Protein AF-A0A1S2QFF9-F1 (afdb_monomer_lite)

Radius of gyration: 19.78 Å; chains: 1; bounding box: 58×49×49 Å

Structure (mmCIF, N/CA/C/O backbone):
data_AF-A0A1S2QFF9-F1
#
_entry.id   AF-A0A1S2QFF9-F1
#
loop_
_atom_site.group_PDB
_atom_site.id
_atom_site.type_symbol
_atom_site.label_atom_id
_atom_site.label_alt_id
_atom_site.label_comp_id
_atom_site.label_asym_id
_atom_site.label_entity_id
_atom_site.label_seq_id
_atom_site.pdbx_PDB_ins_code
_atom_site.Cartn_x
_atom_site.Cartn_y
_atom_site.Cartn_z
_atom_site.occupancy
_atom_site.B_iso_or_equiv
_atom_site.auth_seq_id
_atom_site.auth_comp_id
_atom_site.auth_asym_id
_atom_site.auth_atom_id
_atom_site.pdbx_PDB_model_num
ATOM 1 N N . MET A 1 1 ? 0.467 -25.423 17.439 1.00 41.34 1 MET A N 1
ATOM 2 C CA . MET A 1 1 ? 0.788 -24.573 16.274 1.00 41.34 1 MET A CA 1
ATOM 3 C C . MET A 1 1 ? 2.288 -24.640 16.047 1.00 41.34 1 MET A C 1
ATOM 5 O O . MET A 1 1 ? 3.030 -24.011 16.791 1.00 41.34 1 MET A O 1
ATOM 9 N N . ALA A 1 2 ? 2.754 -25.462 15.101 1.00 36.53 2 ALA A N 1
ATOM 10 C CA . ALA A 1 2 ? 4.141 -25.370 14.644 1.00 36.53 2 ALA A CA 1
ATOM 11 C C . ALA A 1 2 ? 4.413 -23.914 14.233 1.00 36.53 2 ALA A C 1
ATOM 13 O O . ALA A 1 2 ? 3.522 -23.256 13.702 1.00 36.53 2 ALA A O 1
ATOM 14 N N . ASN A 1 3 ? 5.592 -23.407 14.578 1.00 53.38 3 ASN A N 1
ATOM 15 C CA . ASN A 1 3 ? 5.916 -21.986 14.666 1.00 53.38 3 ASN A CA 1
ATOM 16 C C . ASN A 1 3 ? 5.720 -21.264 13.310 1.00 53.38 3 ASN A C 1
ATOM 18 O O . ASN A 1 3 ? 6.651 -21.153 12.5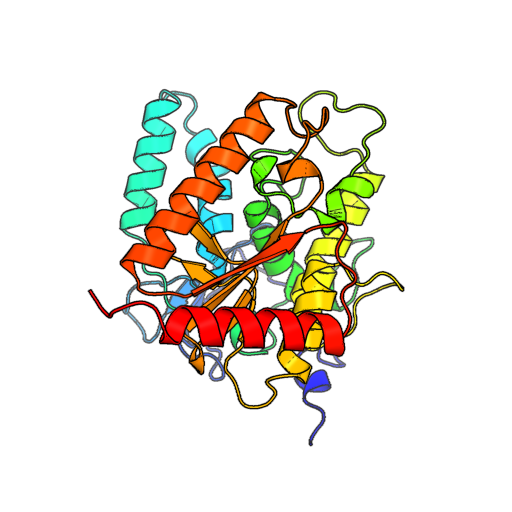22 1.00 53.38 3 ASN A O 1
ATOM 22 N N . LEU A 1 4 ? 4.501 -20.797 13.006 1.00 58.59 4 LEU A N 1
ATOM 23 C CA . LEU A 1 4 ? 4.142 -20.157 11.729 1.00 58.59 4 LEU A CA 1
ATOM 24 C C . LEU A 1 4 ? 5.077 -18.969 11.430 1.00 58.59 4 LEU A C 1
ATOM 26 O O . LEU A 1 4 ? 5.518 -18.771 10.300 1.00 58.59 4 LEU A O 1
ATOM 30 N N . HIS A 1 5 ? 5.498 -18.262 12.483 1.00 60.06 5 HIS A N 1
ATOM 31 C CA . HIS A 1 5 ? 6.473 -17.175 12.414 1.00 60.06 5 HIS A CA 1
ATOM 32 C C . HIS A 1 5 ? 7.887 -17.612 12.000 1.00 60.06 5 HIS A C 1
ATOM 34 O O . HIS A 1 5 ? 8.642 -16.792 11.488 1.00 60.06 5 HIS A O 1
ATOM 40 N N . SER A 1 6 ? 8.293 -18.870 12.194 1.00 61.66 6 SER A N 1
ATOM 41 C CA . SER A 1 6 ? 9.608 -19.319 11.715 1.00 61.66 6 SER A CA 1
ATOM 42 C C . SER A 1 6 ? 9.615 -19.652 10.227 1.00 61.66 6 SER A C 1
ATOM 44 O O . SER A 1 6 ? 10.695 -19.787 9.669 1.00 61.66 6 SER A O 1
ATOM 46 N N . LYS A 1 7 ? 8.444 -19.813 9.592 1.00 66.38 7 LYS A N 1
ATOM 47 C CA . LYS A 1 7 ? 8.339 -19.999 8.136 1.00 66.38 7 LYS A CA 1
ATOM 48 C C . LYS A 1 7 ? 8.299 -18.663 7.398 1.00 66.38 7 LYS A C 1
ATOM 50 O O . LYS A 1 7 ? 8.951 -18.528 6.376 1.00 66.38 7 LYS A O 1
ATOM 55 N N . ILE A 1 8 ? 7.598 -17.670 7.948 1.00 81.12 8 ILE A N 1
ATOM 56 C CA . ILE A 1 8 ? 7.463 -16.342 7.331 1.00 81.12 8 ILE A CA 1
ATOM 57 C C . ILE A 1 8 ? 8.762 -15.525 7.443 1.00 81.12 8 ILE A C 1
ATOM 59 O O . ILE A 1 8 ? 9.148 -14.813 6.524 1.00 81.12 8 ILE A O 1
ATOM 63 N N . VAL A 1 9 ? 9.475 -15.612 8.563 1.00 85.75 9 VAL A N 1
ATOM 64 C CA . VAL A 1 9 ? 10.824 -15.049 8.703 1.00 85.75 9 VAL A CA 1
ATOM 65 C C . VAL A 1 9 ? 11.727 -16.197 9.146 1.00 85.75 9 VAL A C 1
ATOM 67 O O . VAL A 1 9 ? 11.837 -16.451 10.351 1.00 85.75 9 VAL A O 1
ATOM 70 N N . PRO A 1 10 ? 12.349 -16.913 8.190 1.00 84.31 10 PRO A N 1
ATOM 71 C CA . PRO A 1 10 ? 13.239 -18.036 8.460 1.00 84.31 10 PRO A CA 1
ATOM 72 C C . PRO A 1 10 ? 14.333 -17.684 9.458 1.00 84.31 10 PRO A C 1
ATOM 74 O O . PRO A 1 10 ? 14.746 -16.528 9.554 1.00 84.31 10 PRO A O 1
ATOM 77 N N . LYS A 1 11 ? 14.822 -18.669 10.223 1.00 82.50 11 LYS A N 1
ATOM 78 C CA . LYS A 1 11 ? 15.991 -18.483 11.105 1.00 82.50 11 LYS A CA 1
ATOM 79 C C . LYS A 1 11 ? 17.268 -18.294 10.295 1.00 82.50 11 LYS A C 1
ATOM 81 O O . LYS A 1 11 ? 18.050 -17.397 10.611 1.00 82.50 11 LYS A O 1
ATOM 86 N N . ASP A 1 12 ? 17.412 -19.052 9.222 1.00 83.88 12 ASP A N 1
ATOM 87 C CA . ASP A 1 12 ? 18.536 -18.925 8.308 1.00 83.88 12 ASP A CA 1
ATOM 88 C C . ASP A 1 12 ? 18.399 -17.679 7.428 1.00 83.88 12 ASP A C 1
ATOM 90 O O . ASP A 1 12 ? 17.348 -17.031 7.372 1.00 83.88 12 ASP A O 1
ATOM 94 N N . LYS A 1 13 ? 19.506 -17.273 6.807 1.00 82.25 13 LYS A N 1
ATOM 95 C CA . LYS A 1 13 ? 19.488 -16.176 5.838 1.00 82.25 13 LYS A CA 1
ATOM 96 C C . LYS A 1 13 ? 18.907 -16.680 4.525 1.00 82.25 13 LYS A C 1
ATOM 98 O O . LYS A 1 13 ? 19.271 -17.757 4.069 1.00 82.25 13 LYS A O 1
ATOM 103 N N . ILE A 1 14 ? 18.067 -15.856 3.914 1.00 89.25 14 ILE A N 1
ATOM 104 C CA . ILE A 1 14 ? 17.574 -16.081 2.557 1.00 89.25 14 ILE A CA 1
ATOM 105 C C . ILE A 1 14 ? 18.572 -15.472 1.581 1.00 89.25 14 ILE A C 1
ATOM 107 O O . ILE A 1 14 ? 19.163 -14.421 1.852 1.00 89.25 14 ILE A O 1
ATOM 111 N N . GLU A 1 15 ? 18.787 -16.158 0.466 1.00 91.31 15 GLU A N 1
ATOM 112 C CA . GLU A 1 15 ? 19.646 -15.673 -0.602 1.00 91.31 15 GLU A CA 1
ATOM 113 C C . GLU A 1 15 ? 19.051 -14.412 -1.241 1.00 91.31 15 GLU A C 1
ATOM 115 O O . GLU A 1 15 ? 17.848 -14.326 -1.473 1.00 91.31 15 GLU A O 1
ATOM 120 N N . ALA A 1 16 ? 19.891 -13.413 -1.512 1.00 88.94 16 ALA A N 1
ATOM 121 C CA . ALA A 1 16 ? 19.458 -12.206 -2.204 1.00 88.94 16 ALA A CA 1
ATOM 122 C C . ALA A 1 16 ? 19.398 -12.431 -3.718 1.00 88.94 16 ALA A C 1
ATOM 124 O O . ALA A 1 16 ? 20.206 -13.179 -4.272 1.00 88.94 16 ALA A O 1
ATOM 125 N N . LEU A 1 17 ? 18.497 -11.720 -4.394 1.00 86.19 17 LEU A N 1
ATOM 126 C CA . LEU A 1 17 ? 18.345 -11.810 -5.843 1.00 86.19 17 LEU A CA 1
ATOM 127 C C . LEU A 1 17 ? 19.658 -11.511 -6.596 1.00 86.19 17 LEU A C 1
ATOM 129 O O . LEU A 1 17 ? 20.286 -10.460 -6.425 1.00 86.19 17 LEU A O 1
ATOM 133 N N . LYS A 1 18 ? 20.080 -12.429 -7.473 1.00 82.25 18 LYS A N 1
ATOM 134 C CA . LYS A 1 18 ? 21.350 -12.322 -8.214 1.00 82.25 18 LYS A CA 1
ATOM 135 C C . LYS A 1 18 ? 21.215 -11.778 -9.638 1.00 82.25 18 LYS A C 1
ATOM 137 O O . LYS A 1 18 ? 22.217 -11.304 -10.164 1.00 82.25 18 LYS A O 1
ATOM 142 N N . SER A 1 19 ? 20.038 -11.787 -10.240 1.00 81.56 19 SER A N 1
ATOM 143 C CA . SER A 1 19 ? 19.794 -11.292 -11.602 1.00 81.56 19 SER A CA 1
ATOM 144 C C . SER A 1 19 ? 18.503 -10.475 -11.648 1.00 81.56 19 SER A C 1
ATOM 146 O O . SER A 1 19 ? 17.740 -10.487 -10.687 1.00 81.56 19 SER A O 1
ATOM 148 N N . ASN A 1 20 ? 18.284 -9.728 -12.732 1.00 81.50 20 ASN A N 1
ATOM 149 C CA . ASN A 1 20 ? 17.085 -8.899 -12.884 1.00 81.50 20 ASN A CA 1
ATOM 150 C C . ASN A 1 20 ? 15.876 -9.661 -13.455 1.00 81.50 20 ASN A C 1
ATOM 152 O O . ASN A 1 20 ? 14.761 -9.205 -13.249 1.00 81.50 20 ASN A O 1
ATOM 156 N N . ASP A 1 21 ? 16.097 -10.819 -14.085 1.00 82.31 21 ASP A N 1
ATOM 157 C CA . ASP A 1 21 ? 15.065 -11.623 -14.759 1.00 82.31 21 ASP A CA 1
ATOM 158 C C . ASP A 1 21 ? 14.895 -12.978 -14.057 1.00 82.31 21 ASP A C 1
ATOM 160 O O . ASP A 1 21 ? 15.096 -14.049 -14.631 1.00 82.31 21 ASP A O 1
ATOM 164 N N . CYS A 1 22 ? 14.649 -12.941 -12.749 1.00 92.44 22 CYS A N 1
ATOM 165 C CA . CYS A 1 22 ? 14.517 -14.156 -11.956 1.00 92.44 22 CYS A CA 1
ATOM 166 C C . CYS A 1 22 ? 13.062 -14.632 -11.947 1.00 92.44 22 CYS A C 1
ATOM 168 O O . CYS A 1 22 ? 12.173 -13.938 -11.452 1.00 92.44 22 CYS A O 1
ATOM 170 N N . ILE A 1 23 ? 12.852 -15.838 -12.476 1.00 95.62 23 ILE A N 1
ATOM 171 C CA . ILE A 1 23 ? 11.570 -16.539 -12.458 1.00 95.62 23 ILE A CA 1
ATOM 172 C C . ILE A 1 23 ? 11.740 -17.819 -11.644 1.00 95.62 23 ILE A C 1
ATOM 174 O O . ILE A 1 23 ? 12.709 -18.562 -11.830 1.00 95.62 23 ILE A O 1
ATOM 178 N N . THR A 1 24 ? 10.820 -18.070 -10.720 1.00 96.12 24 THR A N 1
ATOM 179 C CA . THR A 1 24 ? 10.858 -19.225 -9.815 1.00 96.12 24 THR A CA 1
ATOM 180 C C . THR A 1 24 ? 9.507 -19.919 -9.753 1.00 96.12 24 THR A C 1
ATOM 182 O O . THR A 1 24 ? 8.493 -19.363 -10.157 1.00 96.12 24 THR A O 1
ATOM 185 N N . TYR A 1 25 ? 9.508 -21.145 -9.230 1.00 97.44 25 TYR A N 1
ATOM 186 C CA . TYR A 1 25 ? 8.301 -21.857 -8.827 1.00 97.44 25 TYR A CA 1
ATOM 187 C C . TYR A 1 25 ? 8.242 -21.918 -7.291 1.00 97.44 25 TYR A C 1
ATOM 189 O O . TYR A 1 25 ? 9.211 -22.377 -6.672 1.00 97.44 25 TYR A O 1
ATOM 197 N N . GLU A 1 26 ? 7.147 -21.436 -6.701 1.00 97.31 26 GLU A N 1
ATOM 198 C CA . GLU A 1 26 ? 6.870 -21.343 -5.257 1.00 97.31 26 GLU A CA 1
ATOM 199 C C . GLU A 1 26 ? 5.466 -21.914 -4.986 1.00 97.31 26 GLU A C 1
ATOM 201 O O . GLU A 1 26 ? 4.452 -21.245 -5.175 1.00 97.31 26 GLU A O 1
ATOM 206 N N . GLU A 1 27 ? 5.413 -23.200 -4.620 1.00 95.00 27 GLU A N 1
ATOM 207 C CA . GLU A 1 27 ? 4.197 -24.033 -4.564 1.00 95.00 27 GLU A CA 1
ATOM 208 C C . GLU A 1 27 ? 3.142 -23.567 -3.550 1.00 95.00 27 GLU A C 1
ATOM 210 O O . GLU A 1 27 ? 1.977 -23.947 -3.633 1.00 95.00 27 GLU A O 1
ATOM 215 N N . GLU A 1 28 ? 3.550 -22.765 -2.573 1.00 93.06 28 GLU A N 1
ATOM 216 C CA . GLU A 1 28 ? 2.697 -22.233 -1.519 1.00 93.06 28 GLU A CA 1
ATOM 217 C C . GLU A 1 28 ? 1.836 -21.043 -1.961 1.00 93.06 28 GLU A C 1
ATOM 219 O O . GLU A 1 28 ? 0.956 -20.615 -1.209 1.00 93.06 28 GLU A O 1
ATOM 224 N N . LEU A 1 29 ? 2.104 -20.479 -3.141 1.00 97.50 29 LEU A N 1
ATOM 225 C CA . LEU A 1 29 ? 1.348 -19.358 -3.686 1.00 97.50 29 LEU A CA 1
ATOM 226 C C . LEU A 1 29 ? 0.255 -19.847 -4.641 1.00 97.50 29 LEU A C 1
ATOM 228 O O . LEU A 1 29 ? 0.474 -20.809 -5.375 1.00 97.50 29 LEU A O 1
ATOM 232 N N . PRO A 1 30 ? -0.897 -19.149 -4.715 1.00 97.75 30 PRO A N 1
ATOM 233 C CA . PRO A 1 30 ? -1.959 -19.507 -5.653 1.00 97.75 30 PRO A CA 1
ATOM 234 C C . PRO A 1 30 ? -1.475 -19.549 -7.105 1.00 97.75 30 PRO A C 1
ATOM 236 O O . PRO A 1 30 ? -1.879 -20.419 -7.866 1.00 97.75 30 PRO A O 1
ATOM 239 N N . PHE A 1 31 ? -0.618 -18.593 -7.481 1.00 98.12 31 PHE A N 1
ATOM 240 C CA . PHE A 1 31 ? 0.031 -18.517 -8.788 1.00 98.12 31 PHE A CA 1
ATOM 241 C C . PHE A 1 31 ? 1.528 -18.784 -8.570 1.00 98.12 31 PHE A C 1
ATOM 243 O O . PHE A 1 31 ? 2.252 -17.861 -8.178 1.00 98.12 31 PHE A O 1
ATOM 250 N N . PRO A 1 32 ? 1.985 -20.038 -8.738 1.00 97.94 32 PRO A N 1
ATOM 251 C CA . PRO A 1 32 ? 3.276 -20.478 -8.223 1.00 97.94 32 PRO A CA 1
ATOM 252 C C . PRO A 1 32 ? 4.462 -20.016 -9.070 1.00 97.94 32 PRO A C 1
ATOM 254 O O . PRO A 1 32 ? 5.589 -20.049 -8.587 1.00 97.94 32 PRO A O 1
ATOM 257 N N . ILE A 1 33 ? 4.254 -19.587 -10.319 1.00 98.44 33 ILE A N 1
ATOM 258 C CA . ILE A 1 33 ? 5.338 -19.066 -11.158 1.00 98.44 33 ILE A CA 1
ATOM 259 C C . ILE A 1 33 ? 5.533 -17.581 -10.830 1.00 98.44 33 ILE A C 1
ATOM 261 O O . ILE A 1 33 ? 4.748 -16.729 -11.248 1.00 98.44 33 ILE A O 1
ATOM 265 N N . VAL A 1 34 ? 6.578 -17.262 -10.069 1.00 98.06 34 VAL A N 1
ATOM 266 C CA . VAL A 1 34 ? 6.844 -15.914 -9.551 1.00 98.06 34 VAL A CA 1
ATOM 267 C C . VAL A 1 34 ? 7.892 -15.207 -10.401 1.00 98.06 34 VAL A C 1
ATOM 269 O O . VAL A 1 34 ? 9.004 -15.701 -10.577 1.00 98.06 34 VAL A O 1
ATOM 272 N N . HIS A 1 35 ? 7.556 -14.007 -10.865 1.00 97.19 35 HIS A N 1
ATOM 273 C CA . HIS A 1 35 ? 8.445 -13.085 -11.569 1.00 97.19 35 HIS A CA 1
ATOM 274 C C . HIS A 1 35 ? 8.953 -12.042 -10.580 1.00 97.19 35 HIS A C 1
ATOM 276 O O . HIS A 1 35 ? 8.211 -11.147 -10.157 1.00 97.19 35 HIS A O 1
ATOM 282 N N . TYR A 1 36 ? 10.216 -12.169 -10.182 1.00 96.62 36 TYR A N 1
ATOM 283 C CA . TYR A 1 36 ? 10.836 -11.234 -9.252 1.00 96.62 36 TYR A CA 1
ATOM 284 C C . TYR A 1 36 ? 11.131 -9.896 -9.941 1.00 96.62 36 TYR A C 1
ATOM 286 O O . TYR A 1 36 ? 11.568 -9.883 -11.092 1.00 96.62 36 TYR A O 1
ATOM 294 N N . PRO A 1 37 ? 10.961 -8.760 -9.239 1.00 93.44 37 PRO A N 1
ATOM 295 C CA . PRO A 1 37 ? 11.468 -7.485 -9.729 1.00 93.44 37 PRO A CA 1
ATOM 296 C C . PRO A 1 37 ? 12.996 -7.511 -9.831 1.00 93.44 37 PRO A C 1
ATOM 298 O O . PRO A 1 37 ? 13.664 -8.311 -9.177 1.00 93.44 37 PRO A O 1
ATOM 301 N N . SER A 1 38 ? 13.569 -6.546 -10.552 1.00 86.88 38 SER A N 1
ATOM 302 C CA . SER A 1 38 ? 15.016 -6.306 -10.515 1.00 86.88 38 SER A CA 1
ATOM 303 C C . SER A 1 38 ? 15.524 -6.087 -9.082 1.00 86.88 38 SER A C 1
ATOM 305 O O . SER A 1 38 ? 14.762 -5.726 -8.179 1.00 86.88 38 SER A O 1
ATOM 307 N N . ARG A 1 39 ? 16.842 -6.212 -8.862 1.00 80.75 39 ARG A N 1
ATOM 308 C CA . ARG A 1 39 ? 17.460 -6.037 -7.526 1.00 80.75 39 ARG A CA 1
ATOM 309 C C . ARG A 1 39 ? 17.056 -4.742 -6.812 1.00 80.75 39 ARG A C 1
ATOM 311 O O . ARG A 1 39 ? 17.028 -4.689 -5.587 1.00 80.75 39 ARG A O 1
ATOM 318 N N . ILE A 1 40 ? 16.771 -3.685 -7.570 1.00 81.19 40 ILE A N 1
ATOM 319 C CA . ILE A 1 40 ? 16.348 -2.387 -7.034 1.00 81.19 40 ILE A CA 1
ATOM 320 C C . ILE A 1 40 ? 14.850 -2.106 -7.212 1.00 81.19 40 ILE A C 1
ATOM 322 O O . ILE A 1 40 ? 14.381 -1.110 -6.659 1.00 81.19 40 ILE A O 1
ATOM 326 N N . GLY A 1 41 ? 14.115 -2.966 -7.921 1.00 90.69 41 GLY A N 1
ATOM 327 C CA . GLY A 1 41 ? 12.688 -2.827 -8.201 1.00 90.69 41 GLY A CA 1
ATOM 328 C C . GLY A 1 41 ? 11.788 -3.133 -7.000 1.00 90.69 41 GLY A C 1
ATOM 329 O O . GLY A 1 41 ? 12.257 -3.348 -5.879 1.00 90.69 41 GLY A O 1
ATOM 330 N N . ALA A 1 42 ? 10.475 -3.132 -7.232 1.00 95.06 42 ALA A N 1
ATOM 331 C CA . ALA A 1 42 ? 9.471 -3.217 -6.167 1.00 95.06 42 ALA A CA 1
ATOM 332 C C . ALA A 1 42 ? 8.362 -4.254 -6.415 1.00 95.06 42 ALA A C 1
ATOM 334 O O . ALA A 1 42 ? 7.966 -4.941 -5.477 1.00 95.06 42 ALA A O 1
ATOM 335 N N . PHE A 1 43 ? 7.868 -4.373 -7.649 1.00 96.94 43 PHE A N 1
ATOM 336 C CA . PHE A 1 43 ? 6.626 -5.094 -7.944 1.00 96.94 43 PHE A CA 1
ATOM 337 C C . PHE A 1 43 ? 6.879 -6.490 -8.514 1.00 96.94 43 PHE A C 1
ATOM 339 O O . PHE A 1 43 ? 7.669 -6.649 -9.440 1.00 96.94 43 PHE A O 1
ATOM 346 N N . PHE A 1 44 ? 6.178 -7.484 -7.975 1.00 97.69 44 PHE A N 1
ATOM 347 C CA . PHE A 1 44 ? 6.237 -8.881 -8.402 1.00 97.69 44 PHE A CA 1
ATOM 348 C C . PHE A 1 44 ? 5.126 -9.195 -9.401 1.00 97.69 44 PHE A C 1
ATOM 350 O O . PHE A 1 44 ? 3.984 -8.768 -9.199 1.00 97.69 44 PHE A O 1
ATOM 357 N N . GLY A 1 45 ? 5.454 -9.995 -10.414 1.00 97.81 45 GLY A N 1
ATOM 358 C CA . GLY A 1 45 ? 4.482 -10.657 -11.284 1.00 97.81 45 GLY A CA 1
ATOM 359 C C . GLY A 1 45 ? 4.280 -12.119 -10.877 1.00 97.81 45 GLY A C 1
ATOM 360 O O . GLY A 1 45 ? 5.150 -12.725 -10.257 1.00 97.81 45 GLY A O 1
ATOM 361 N N . PHE A 1 46 ? 3.133 -12.686 -11.228 1.00 98.38 46 PHE A N 1
ATOM 362 C CA . PHE A 1 46 ? 2.730 -14.045 -10.874 1.00 98.38 46 PHE A CA 1
ATOM 363 C C . PHE A 1 46 ? 2.006 -14.701 -12.053 1.00 98.38 46 PHE A C 1
ATOM 365 O O . PHE A 1 46 ? 1.212 -14.054 -12.732 1.00 98.38 46 PHE A O 1
ATOM 372 N N . GLN A 1 47 ? 2.253 -15.983 -12.288 1.00 97.88 47 GLN A N 1
ATOM 373 C CA . GLN A 1 47 ? 1.611 -16.792 -13.324 1.00 97.88 47 GLN A CA 1
ATOM 374 C C . GLN A 1 47 ? 1.070 -18.086 -12.711 1.00 97.88 47 GLN A C 1
ATOM 376 O O . GLN A 1 47 ? 1.715 -18.701 -11.860 1.00 97.88 47 GLN A O 1
ATOM 381 N N . GLU A 1 48 ? -0.122 -18.491 -13.145 1.00 97.56 48 GLU A N 1
ATOM 382 C CA . GLU A 1 48 ? -0.796 -19.699 -12.654 1.00 97.56 48 GLU A CA 1
ATOM 383 C C . GLU A 1 48 ? -0.133 -20.965 -13.213 1.00 97.56 48 GLU A C 1
ATOM 385 O O . GLU A 1 48 ? 0.168 -21.909 -12.488 1.00 97.56 48 GLU A O 1
ATOM 390 N N . TYR A 1 49 ? 0.152 -20.956 -14.513 1.00 95.88 49 TYR A N 1
ATOM 391 C CA . TYR A 1 49 ? 0.838 -22.022 -15.237 1.00 95.88 49 TYR A CA 1
ATOM 392 C C . TYR A 1 49 ? 1.649 -21.444 -16.400 1.00 95.88 49 TYR A C 1
ATOM 394 O O . TYR A 1 49 ? 1.514 -20.271 -16.766 1.00 95.88 49 TYR A O 1
ATOM 402 N N . GLU A 1 50 ? 2.512 -22.267 -16.987 1.00 93.69 50 GLU A N 1
ATOM 403 C CA . GLU A 1 50 ? 3.347 -21.870 -18.118 1.00 93.69 50 GLU A CA 1
ATOM 404 C C . GLU A 1 50 ? 2.474 -21.391 -19.292 1.00 93.69 50 GLU A C 1
ATOM 406 O O . GLU A 1 50 ? 1.530 -22.069 -19.692 1.00 93.69 50 GLU A O 1
ATOM 411 N N . ASN A 1 51 ? 2.787 -20.216 -19.845 1.00 92.31 51 ASN A N 1
ATOM 412 C CA . ASN A 1 51 ? 2.021 -19.508 -20.887 1.00 92.31 51 ASN A CA 1
ATOM 413 C C . ASN A 1 51 ? 0.706 -18.834 -20.446 1.00 92.31 51 ASN A C 1
ATOM 415 O O . ASN A 1 51 ? 0.067 -18.182 -21.273 1.00 92.31 51 ASN A O 1
ATOM 419 N N . SER A 1 52 ? 0.310 -18.915 -19.171 1.00 95.56 52 SER A N 1
ATOM 420 C CA . SER A 1 52 ? -0.755 -18.042 -18.650 1.00 95.56 52 SER A CA 1
ATOM 421 C C . SER A 1 52 ? -0.300 -16.568 -18.628 1.00 95.56 52 SER A C 1
ATOM 423 O O . SER A 1 52 ? 0.902 -16.294 -18.534 1.00 95.56 52 SER A O 1
ATOM 425 N N . PRO A 1 53 ? -1.213 -15.583 -18.712 1.00 95.62 53 PRO A N 1
ATOM 426 C CA . PRO A 1 53 ? -0.846 -14.175 -18.578 1.00 95.62 53 PRO A CA 1
ATOM 427 C C . PRO A 1 53 ? -0.183 -13.861 -17.229 1.00 95.62 53 PRO A C 1
ATOM 429 O O . PRO A 1 53 ? -0.609 -14.352 -16.182 1.00 95.62 53 PRO A O 1
ATOM 432 N N . ILE A 1 54 ? 0.829 -12.988 -17.241 1.00 96.62 54 ILE A N 1
ATOM 433 C CA . ILE A 1 54 ? 1.416 -12.463 -16.001 1.00 96.62 54 ILE A CA 1
ATOM 434 C C . ILE A 1 54 ? 0.386 -11.568 -15.316 1.00 96.62 54 ILE A C 1
ATOM 436 O O . ILE A 1 54 ? -0.161 -10.640 -15.911 1.00 96.62 54 ILE A O 1
ATOM 440 N N . SER A 1 55 ? 0.154 -11.852 -14.044 1.00 97.69 55 SER A N 1
ATOM 441 C CA . SER A 1 55 ? -0.789 -11.155 -13.185 1.00 97.69 55 SER A CA 1
ATOM 442 C C . SER A 1 55 ? -0.053 -10.499 -12.023 1.00 97.69 55 SER A C 1
ATOM 444 O O . SER A 1 55 ? 0.952 -11.009 -11.533 1.00 97.69 55 SER A O 1
ATOM 446 N N . TYR A 1 56 ? -0.556 -9.370 -11.543 1.00 97.88 56 TYR A N 1
ATOM 447 C CA . TYR A 1 56 ? -0.070 -8.732 -10.325 1.00 97.88 56 TYR A CA 1
ATOM 448 C C . TYR A 1 56 ? -1.045 -9.009 -9.184 1.00 97.88 56 TYR A C 1
ATOM 450 O O . TYR A 1 56 ? -2.258 -9.026 -9.372 1.00 97.88 56 TYR A O 1
ATOM 458 N N . CYS A 1 57 ? -0.535 -9.174 -7.962 1.00 97.50 57 CYS A N 1
ATOM 459 C CA . CYS A 1 57 ? -1.411 -9.138 -6.792 1.00 97.50 57 CYS A CA 1
ATOM 460 C C . CYS A 1 57 ? -2.105 -7.767 -6.702 1.00 97.50 57 CYS A C 1
ATOM 462 O O . CYS A 1 57 ? -1.409 -6.747 -6.758 1.00 97.50 57 CYS A O 1
ATOM 464 N N . SER A 1 58 ? -3.427 -7.722 -6.505 1.00 94.88 58 SER A N 1
ATOM 465 C CA . SER A 1 58 ? -4.198 -6.468 -6.446 1.00 94.88 58 SER A CA 1
ATOM 466 C C . SER A 1 58 ? -3.657 -5.462 -5.429 1.00 94.88 58 SER A C 1
ATOM 468 O O . SER A 1 58 ? -3.705 -4.259 -5.671 1.00 94.88 58 SER A O 1
ATOM 470 N N . CYS A 1 59 ? -3.045 -5.921 -4.329 1.00 93.69 59 CYS A N 1
ATOM 471 C CA . CYS A 1 59 ? -2.458 -5.027 -3.325 1.00 93.69 59 CYS A CA 1
ATOM 472 C C . CYS A 1 59 ? -1.232 -4.231 -3.827 1.00 93.69 59 CYS A C 1
ATOM 474 O O . CYS A 1 59 ? -0.707 -3.402 -3.090 1.00 93.69 59 CYS A O 1
ATOM 476 N N . GLN A 1 60 ? -0.723 -4.516 -5.030 1.00 96.19 60 GLN A N 1
ATOM 477 C CA . GLN A 1 60 ? 0.374 -3.780 -5.669 1.00 96.19 60 GLN A CA 1
ATOM 478 C C . GLN A 1 60 ? -0.117 -2.670 -6.609 1.00 96.19 60 GLN A C 1
ATOM 480 O O . GLN A 1 60 ? 0.698 -1.849 -7.025 1.00 96.19 60 GLN A O 1
ATOM 485 N N . ARG A 1 61 ? -1.418 -2.641 -6.943 1.00 95.00 61 ARG A N 1
ATOM 486 C CA . ARG A 1 61 ? -2.004 -1.767 -7.973 1.00 95.00 61 ARG A CA 1
ATOM 487 C C . ARG A 1 61 ? -1.632 -0.303 -7.772 1.00 95.00 61 ARG A C 1
ATOM 489 O O . ARG A 1 61 ? -1.018 0.286 -8.653 1.00 95.00 61 ARG A O 1
ATOM 496 N N . ASP A 1 62 ? -1.941 0.262 -6.610 1.00 94.00 62 ASP A N 1
ATOM 497 C CA . ASP A 1 62 ? -1.742 1.694 -6.359 1.00 94.00 62 ASP A CA 1
ATOM 498 C C . ASP A 1 62 ? -0.270 2.097 -6.420 1.00 94.00 62 ASP A C 1
ATOM 500 O O . ASP A 1 62 ? 0.078 3.123 -7.000 1.00 94.00 62 ASP A O 1
ATOM 504 N N . GLY A 1 63 ? 0.609 1.264 -5.855 1.00 96.19 63 GLY A N 1
ATOM 505 C CA . GLY A 1 63 ? 2.045 1.499 -5.935 1.00 96.19 63 GLY A CA 1
ATOM 506 C C . GLY A 1 63 ? 2.538 1.458 -7.376 1.00 96.19 63 GLY A C 1
ATOM 507 O O . GLY A 1 63 ? 3.316 2.322 -7.776 1.00 96.19 63 GLY A O 1
ATOM 508 N N . LEU A 1 64 ? 2.050 0.500 -8.169 1.00 96.12 64 LEU A N 1
ATOM 509 C CA . LEU A 1 64 ? 2.414 0.378 -9.575 1.00 96.12 64 LEU A CA 1
ATOM 510 C C . LEU A 1 64 ? 1.930 1.589 -10.384 1.00 96.12 64 LEU A C 1
ATOM 512 O O . LEU A 1 64 ? 2.708 2.132 -11.159 1.00 96.12 64 LEU A O 1
ATOM 516 N N . VAL A 1 65 ? 0.705 2.074 -10.151 1.00 95.56 65 VAL A N 1
ATOM 517 C CA . VAL A 1 65 ? 0.175 3.297 -10.786 1.00 95.56 65 VAL A CA 1
ATOM 518 C C . VAL A 1 65 ? 1.063 4.503 -10.484 1.00 95.56 65 VAL A C 1
ATOM 520 O O . VAL A 1 65 ? 1.466 5.219 -11.402 1.00 95.56 65 VAL A O 1
ATOM 523 N N . VAL A 1 66 ? 1.396 4.732 -9.209 1.00 96.38 66 VAL A N 1
ATOM 524 C CA . VAL A 1 66 ? 2.241 5.867 -8.807 1.00 96.38 66 VAL A CA 1
ATOM 525 C C . VAL A 1 66 ? 3.633 5.753 -9.427 1.00 96.38 66 VAL A C 1
ATOM 527 O O . VAL A 1 66 ? 4.143 6.747 -9.948 1.00 96.38 66 VAL A O 1
ATOM 530 N N . TYR A 1 67 ? 4.232 4.561 -9.405 1.00 96.75 67 TYR A N 1
ATOM 531 C CA . TYR A 1 67 ? 5.534 4.300 -10.016 1.00 96.75 67 TYR A CA 1
ATOM 532 C C . TYR A 1 67 ? 5.523 4.561 -11.525 1.00 96.75 67 TYR A C 1
ATOM 534 O O . TYR A 1 67 ? 6.351 5.322 -12.025 1.00 96.75 67 TYR A O 1
ATOM 542 N N . LEU A 1 68 ? 4.566 3.979 -12.251 1.00 96.12 68 LEU A N 1
ATOM 543 C CA . LEU A 1 68 ? 4.465 4.126 -13.701 1.00 96.12 68 LEU A CA 1
ATOM 544 C C . LEU A 1 68 ? 4.278 5.592 -14.090 1.00 96.12 68 LEU A C 1
ATOM 546 O O . LEU A 1 68 ? 4.989 6.098 -14.958 1.00 96.12 68 LEU A O 1
ATOM 550 N N . ASN A 1 69 ? 3.380 6.300 -13.403 1.00 95.88 69 ASN A N 1
ATOM 551 C CA . ASN A 1 69 ? 3.111 7.705 -13.681 1.00 95.88 69 ASN A CA 1
ATOM 552 C C . ASN A 1 69 ? 4.327 8.596 -13.428 1.00 95.88 69 ASN A C 1
ATOM 554 O O . ASN A 1 69 ? 4.532 9.551 -14.172 1.00 95.88 69 ASN A O 1
ATOM 558 N N . ASN A 1 70 ? 5.111 8.355 -12.378 1.00 95.12 70 ASN A N 1
ATOM 559 C CA . ASN A 1 70 ? 6.098 9.334 -11.907 1.00 95.12 70 ASN A CA 1
ATOM 560 C C . ASN A 1 70 ? 7.555 8.952 -12.169 1.00 95.12 70 ASN A C 1
ATOM 562 O O . ASN A 1 70 ? 8.411 9.835 -12.170 1.00 95.12 70 ASN A O 1
ATOM 566 N N . GLU A 1 71 ? 7.839 7.678 -12.427 1.00 94.62 71 GLU A N 1
ATOM 567 C CA . GLU A 1 71 ? 9.187 7.200 -12.727 1.00 94.62 71 GLU A CA 1
ATOM 568 C C . GLU A 1 71 ? 9.266 6.623 -14.139 1.00 94.62 71 GLU A C 1
ATOM 570 O O . GLU A 1 71 ? 9.981 7.188 -14.963 1.00 94.62 71 GLU A O 1
ATOM 575 N N . GLU A 1 72 ? 8.499 5.574 -14.454 1.00 95.12 72 GLU A N 1
ATOM 576 C CA . GLU A 1 72 ? 8.650 4.836 -15.718 1.00 95.12 72 GLU A CA 1
ATOM 577 C C . GLU A 1 72 ? 8.259 5.686 -16.939 1.00 95.12 72 GLU A C 1
ATOM 579 O O . GLU A 1 72 ? 9.109 6.049 -17.752 1.00 95.12 72 GLU A O 1
ATOM 584 N N . PHE A 1 73 ? 6.996 6.111 -17.052 1.00 95.19 73 PHE A N 1
ATOM 585 C CA . PHE A 1 73 ? 6.542 6.920 -18.192 1.00 95.19 73 PHE A CA 1
ATOM 586 C C . PHE A 1 73 ? 7.076 8.356 -18.150 1.00 95.19 73 PHE A C 1
ATOM 588 O O . PHE A 1 73 ? 7.152 9.018 -19.186 1.00 95.19 73 PHE A O 1
ATOM 595 N N . ALA A 1 74 ? 7.515 8.837 -16.982 1.00 92.12 74 ALA A N 1
ATOM 596 C CA . ALA A 1 74 ? 8.205 10.121 -16.865 1.00 92.12 74 ALA A CA 1
ATOM 597 C C . ALA A 1 74 ? 9.570 10.124 -17.584 1.00 92.12 74 ALA A C 1
ATOM 599 O O . ALA A 1 74 ? 10.097 11.192 -17.913 1.00 92.12 74 ALA A O 1
ATOM 600 N N . THR A 1 75 ? 10.139 8.949 -17.891 1.00 94.31 75 THR A N 1
ATOM 601 C CA . THR A 1 75 ? 11.344 8.850 -18.728 1.00 94.31 75 THR A CA 1
ATOM 602 C C . THR A 1 75 ? 11.100 9.251 -20.186 1.00 94.31 75 THR A C 1
ATOM 604 O O . THR A 1 75 ? 12.056 9.598 -20.883 1.00 94.31 75 THR A O 1
ATOM 607 N N . PHE A 1 76 ? 9.845 9.289 -20.654 1.00 94.38 76 PHE A N 1
ATOM 608 C CA . PHE A 1 76 ? 9.490 9.633 -22.035 1.00 94.38 76 PHE A CA 1
ATOM 609 C C . PHE A 1 76 ? 9.500 11.156 -22.229 1.00 94.38 76 PHE A C 1
ATOM 611 O O . PHE A 1 76 ? 8.485 11.785 -22.525 1.00 94.38 76 PHE A O 1
ATOM 618 N N . ARG A 1 77 ? 10.675 11.772 -22.058 1.00 92.25 77 ARG A N 1
ATOM 619 C CA . ARG A 1 77 ? 10.863 13.235 -21.992 1.00 92.25 77 ARG A CA 1
ATOM 620 C C . ARG A 1 77 ? 10.455 13.998 -23.258 1.00 92.25 77 ARG A C 1
ATOM 622 O O . ARG A 1 77 ? 10.253 15.204 -23.186 1.00 92.25 77 ARG A O 1
ATOM 629 N N . TYR A 1 78 ? 10.326 13.314 -24.393 1.00 96.31 78 TYR A N 1
ATOM 630 C CA . TYR A 1 78 ? 9.862 13.895 -25.661 1.00 96.31 78 TYR A CA 1
ATOM 631 C C . TYR A 1 78 ? 8.340 13.823 -25.851 1.00 96.31 78 TYR A C 1
ATOM 633 O O . TYR A 1 78 ? 7.812 14.372 -26.814 1.00 96.31 78 TYR A O 1
ATOM 641 N N . VAL A 1 79 ? 7.629 13.144 -24.950 1.00 96.06 79 VAL A N 1
ATOM 642 C CA . VAL A 1 79 ? 6.173 12.988 -24.978 1.00 96.06 79 VAL A CA 1
ATOM 643 C C . VAL A 1 79 ? 5.556 13.950 -23.956 1.00 96.06 79 VAL A C 1
ATOM 645 O O . VAL A 1 79 ? 6.018 13.969 -22.813 1.00 96.06 79 VAL A O 1
ATOM 648 N N . PRO A 1 80 ? 4.518 14.737 -24.305 1.00 96.69 80 PRO A N 1
ATOM 649 C CA . PRO A 1 80 ? 3.850 15.624 -23.353 1.00 96.69 80 PRO A CA 1
ATOM 650 C C . PRO A 1 80 ? 3.326 14.885 -22.116 1.00 96.69 80 PRO A C 1
ATOM 652 O O . PRO A 1 80 ? 2.846 13.756 -22.220 1.00 96.69 80 PRO A O 1
ATOM 655 N N . ARG A 1 81 ? 3.341 15.541 -20.946 1.00 93.88 81 ARG A N 1
ATOM 656 C CA . ARG A 1 81 ? 2.939 14.925 -19.667 1.00 93.88 81 ARG A CA 1
ATOM 657 C C . ARG A 1 81 ? 1.531 14.323 -19.694 1.00 93.88 81 ARG A C 1
ATOM 659 O O . ARG A 1 81 ? 1.332 13.230 -19.178 1.00 93.88 81 ARG A O 1
ATOM 666 N N . SER A 1 82 ? 0.568 14.999 -20.319 1.00 95.38 82 SER A N 1
ATOM 667 C CA . SER A 1 82 ? -0.799 14.481 -20.473 1.00 95.38 82 SER A CA 1
ATOM 668 C C . SER A 1 82 ? -0.838 13.165 -21.255 1.00 95.38 82 SER A C 1
ATOM 670 O O . SER A 1 82 ? -1.552 12.244 -20.870 1.00 95.38 82 SER A O 1
ATOM 672 N N . MET A 1 83 ? -0.019 13.042 -22.303 1.00 96.00 83 MET A N 1
ATOM 673 C CA . MET A 1 83 ? 0.102 11.818 -23.093 1.00 96.00 83 MET A CA 1
ATOM 674 C C . MET A 1 83 ? 0.838 10.713 -22.322 1.00 96.00 83 MET A C 1
ATOM 676 O O . MET A 1 83 ? 0.437 9.559 -22.401 1.00 96.00 83 MET A O 1
ATOM 680 N N . GLN A 1 84 ? 1.858 11.042 -21.519 1.00 95.88 84 GLN A N 1
ATOM 681 C CA . GLN A 1 84 ? 2.504 10.066 -20.624 1.00 95.88 84 GLN A CA 1
ATOM 682 C C . GLN A 1 84 ? 1.495 9.444 -19.644 1.00 95.88 84 GLN A C 1
ATOM 684 O O . GLN A 1 84 ? 1.486 8.231 -19.451 1.00 95.88 84 GLN A O 1
ATOM 689 N N . LEU A 1 85 ? 0.624 10.268 -19.048 1.00 93.75 85 LEU A N 1
ATOM 690 C CA . LEU A 1 85 ? -0.424 9.801 -18.136 1.00 93.75 85 LEU A CA 1
ATOM 691 C C . LEU A 1 85 ? -1.478 8.955 -18.860 1.00 93.75 85 LEU A C 1
ATOM 693 O O . LEU A 1 85 ? -1.895 7.930 -18.327 1.00 93.75 85 LEU A O 1
ATOM 697 N N . ALA A 1 86 ? -1.872 9.341 -20.079 1.00 94.25 86 ALA A N 1
ATOM 698 C CA . ALA A 1 86 ? -2.790 8.552 -20.901 1.00 94.25 86 ALA A CA 1
ATOM 699 C C . ALA A 1 86 ? -2.207 7.169 -21.244 1.00 94.25 86 ALA A C 1
ATOM 701 O O . ALA A 1 86 ? -2.881 6.159 -21.061 1.00 94.25 86 ALA A O 1
ATOM 702 N N . LEU A 1 87 ? -0.933 7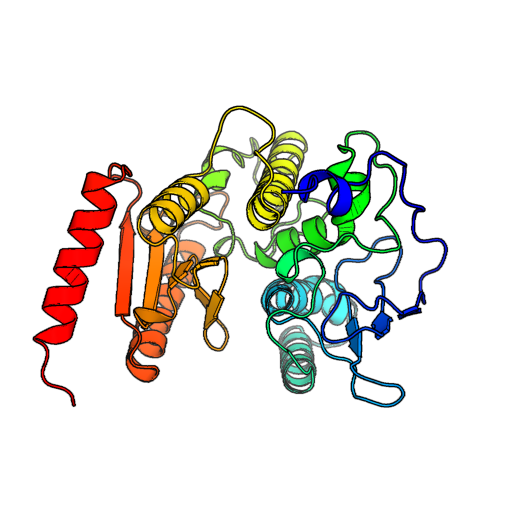.113 -21.648 1.00 94.25 87 LEU A N 1
ATOM 703 C CA . LEU A 1 87 ? -0.223 5.859 -21.921 1.00 94.25 87 LEU A CA 1
ATOM 704 C C . LEU A 1 87 ? -0.151 4.960 -20.685 1.00 94.25 87 LEU A C 1
ATOM 706 O O . LEU A 1 87 ? -0.400 3.761 -20.783 1.00 94.25 87 LEU A O 1
ATOM 710 N N . SER A 1 88 ? 0.152 5.536 -19.521 1.00 94.44 88 SER A N 1
ATOM 711 C CA . SER A 1 88 ? 0.151 4.803 -18.255 1.00 94.44 88 SER A CA 1
ATOM 712 C C . SER A 1 88 ? -1.235 4.248 -17.917 1.00 94.44 88 SER A C 1
ATOM 714 O O . SER A 1 88 ? -1.366 3.075 -17.571 1.00 94.44 88 SER A O 1
ATOM 716 N N . ALA A 1 89 ? -2.291 5.049 -18.084 1.00 93.12 89 ALA A N 1
ATOM 717 C CA . ALA A 1 89 ? -3.663 4.607 -17.853 1.00 93.12 89 ALA A CA 1
ATOM 718 C C . ALA A 1 89 ? -4.071 3.459 -18.793 1.00 93.12 89 ALA A C 1
ATOM 720 O O . ALA A 1 89 ? -4.673 2.483 -18.344 1.00 93.12 89 ALA A O 1
ATOM 721 N N . ASP A 1 90 ? -3.717 3.534 -20.077 1.00 94.12 90 ASP A N 1
ATOM 722 C CA . ASP A 1 90 ? -3.987 2.461 -21.036 1.00 94.12 90 ASP A CA 1
ATOM 723 C C . ASP A 1 90 ? -3.162 1.204 -20.746 1.00 94.12 90 ASP A C 1
ATOM 725 O O . ASP A 1 90 ? -3.686 0.093 -20.834 1.00 94.12 90 ASP A O 1
ATOM 729 N N . PHE A 1 91 ? -1.907 1.353 -20.318 1.00 93.88 91 PHE A N 1
ATOM 730 C CA . PHE A 1 91 ? -1.098 0.231 -19.850 1.00 93.88 91 PHE A CA 1
ATOM 731 C C . PHE A 1 91 ? -1.757 -0.459 -18.646 1.00 93.88 91 PHE A C 1
ATOM 733 O O . PHE A 1 91 ? -1.949 -1.672 -18.657 1.00 93.88 91 PHE A O 1
ATOM 740 N N . MET A 1 92 ? -2.206 0.315 -17.654 1.00 93.56 92 MET A N 1
ATOM 741 C CA . MET A 1 92 ? -2.870 -0.195 -16.451 1.00 93.56 92 MET A CA 1
ATOM 742 C C . MET A 1 92 ? -4.171 -0.956 -16.734 1.00 93.56 92 MET A C 1
ATOM 744 O O . MET A 1 92 ? -4.463 -1.914 -16.020 1.00 93.56 92 MET A O 1
ATOM 748 N N . LYS A 1 93 ? -4.936 -0.586 -17.772 1.00 92.06 93 LYS A N 1
ATOM 749 C CA . LYS A 1 93 ? -6.150 -1.321 -18.190 1.00 92.06 93 LYS A CA 1
ATOM 750 C C . LYS A 1 93 ? -5.856 -2.737 -18.688 1.00 92.06 93 LYS A C 1
ATOM 752 O O . LYS A 1 93 ? -6.734 -3.590 -18.629 1.00 92.06 93 LYS A O 1
ATOM 757 N N . ASN A 1 94 ? -4.646 -2.976 -19.190 1.00 92.31 94 ASN A N 1
ATOM 758 C CA . ASN A 1 94 ? -4.237 -4.257 -19.762 1.00 92.31 94 ASN A CA 1
ATOM 759 C C . ASN A 1 94 ? -3.493 -5.155 -18.759 1.00 92.31 94 ASN A C 1
ATOM 761 O O . ASN A 1 94 ? -3.115 -6.274 -19.102 1.00 92.31 94 ASN A O 1
ATOM 765 N N . ILE A 1 95 ? -3.278 -4.689 -17.525 1.00 94.06 95 ILE A N 1
ATOM 766 C CA . ILE A 1 95 ? -2.667 -5.494 -16.466 1.00 94.06 95 ILE A CA 1
ATOM 767 C C . ILE A 1 95 ? -3.747 -6.312 -15.757 1.00 94.06 95 ILE A C 1
ATOM 769 O O . ILE A 1 95 ? -4.720 -5.760 -15.240 1.00 94.06 95 ILE A O 1
ATOM 773 N N . ASN A 1 96 ? -3.536 -7.627 -15.663 1.00 95.62 96 ASN A N 1
ATOM 774 C CA . ASN A 1 96 ? -4.390 -8.491 -14.858 1.00 95.62 96 ASN A CA 1
ATOM 775 C C . ASN A 1 96 ? -4.032 -8.364 -13.370 1.00 95.62 96 ASN A C 1
ATOM 777 O O . ASN A 1 96 ? -2.891 -8.628 -12.981 1.00 95.62 96 ASN A O 1
ATOM 781 N N . PHE A 1 97 ? -5.001 -7.987 -12.536 1.00 95.44 97 PHE A N 1
ATOM 782 C CA . PHE A 1 97 ? -4.846 -7.954 -11.082 1.00 95.44 97 PHE A CA 1
ATOM 783 C C . PHE A 1 97 ? -5.727 -9.013 -10.440 1.00 95.44 97 PHE A C 1
ATOM 785 O O . PHE A 1 97 ? -6.920 -9.078 -10.728 1.00 95.44 97 PHE A O 1
ATOM 792 N N . VAL A 1 98 ? -5.139 -9.807 -9.552 1.00 95.38 98 VAL A N 1
ATOM 793 C CA . VAL A 1 98 ? -5.841 -10.872 -8.833 1.00 95.38 98 VAL A CA 1
ATOM 794 C C . VAL A 1 98 ? -5.566 -10.732 -7.340 1.00 95.38 98 VAL A C 1
ATOM 796 O O . VAL A 1 98 ? -4.438 -10.451 -6.914 1.00 95.38 98 VAL A O 1
ATOM 799 N N . ASP A 1 99 ? -6.604 -10.906 -6.530 1.00 92.38 99 ASP A N 1
ATOM 800 C CA . ASP A 1 99 ? -6.494 -10.793 -5.082 1.00 92.38 99 ASP A CA 1
ATOM 801 C C . ASP A 1 99 ? -5.664 -11.936 -4.500 1.00 92.38 99 ASP A C 1
ATOM 803 O O . ASP A 1 99 ? -5.671 -13.065 -4.983 1.00 92.38 99 ASP A O 1
ATOM 807 N N . GLY A 1 100 ? -4.924 -11.636 -3.435 1.00 94.19 100 GLY A N 1
ATOM 808 C CA . GLY A 1 100 ? -4.294 -12.685 -2.644 1.00 94.19 100 GLY A CA 1
ATOM 809 C C . GLY A 1 100 ? -3.167 -13.461 -3.329 1.00 94.19 100 GLY A C 1
ATOM 810 O O . GLY A 1 100 ? -2.871 -14.552 -2.873 1.00 94.19 100 GLY A O 1
ATOM 811 N N . LEU A 1 101 ? -2.506 -12.946 -4.375 1.00 97.31 101 LEU A N 1
ATOM 812 C CA . LEU A 1 101 ? -1.424 -13.697 -5.040 1.00 97.31 101 LEU A CA 1
ATOM 813 C C . LEU A 1 101 ? -0.064 -13.615 -4.335 1.00 97.31 101 LEU A C 1
ATOM 815 O O . LEU A 1 101 ? 0.694 -14.578 -4.328 1.00 97.31 101 LEU A O 1
ATOM 819 N N . CYS A 1 102 ? 0.285 -12.460 -3.763 1.00 97.56 102 CYS A N 1
ATOM 820 C CA . CYS A 1 102 ? 1.659 -12.229 -3.318 1.00 97.56 102 CYS A CA 1
ATOM 821 C C . CYS A 1 102 ? 1.994 -12.895 -1.977 1.00 97.56 102 CYS A C 1
ATOM 823 O O . CYS A 1 102 ? 1.117 -13.240 -1.181 1.00 97.56 102 CYS A O 1
ATOM 825 N N . HIS A 1 103 ? 3.292 -12.965 -1.680 1.00 97.38 103 HIS A N 1
ATOM 826 C CA . HIS A 1 103 ? 3.821 -13.489 -0.420 1.00 97.38 103 HIS A CA 1
ATOM 827 C C . HIS A 1 103 ? 3.211 -12.818 0.815 1.00 97.38 103 HIS A C 1
ATOM 829 O O . HIS A 1 103 ? 2.933 -13.487 1.806 1.00 97.38 103 HIS A O 1
ATOM 835 N N . ILE A 1 104 ? 2.949 -11.505 0.756 1.00 95.81 104 ILE A N 1
ATOM 836 C CA . ILE A 1 104 ? 2.377 -10.774 1.893 1.00 95.81 104 ILE A CA 1
ATOM 837 C C . ILE A 1 104 ? 0.939 -11.212 2.176 1.00 95.81 104 ILE A C 1
ATOM 839 O O . ILE A 1 104 ? 0.569 -11.399 3.334 1.00 95.81 104 ILE A O 1
ATOM 843 N N . CYS A 1 105 ? 0.125 -11.397 1.135 1.00 93.38 105 CYS A N 1
ATOM 844 C CA . CYS A 1 105 ? -1.265 -11.817 1.296 1.00 93.38 105 CYS A CA 1
ATOM 845 C C . CYS A 1 105 ? -1.378 -13.278 1.752 1.00 93.38 105 CYS A C 1
ATOM 847 O O . CYS A 1 105 ? -2.245 -13.589 2.564 1.00 93.38 105 CYS A O 1
ATOM 849 N N . ASN A 1 106 ? -0.463 -14.142 1.306 1.00 93.69 106 ASN A N 1
ATOM 850 C CA . ASN A 1 106 ? -0.436 -15.561 1.679 1.00 93.69 106 ASN A CA 1
ATOM 851 C C . ASN A 1 106 ? 0.365 -15.861 2.948 1.00 93.69 106 ASN A C 1
ATOM 853 O O . ASN A 1 106 ? 0.441 -17.014 3.364 1.00 93.69 106 ASN A O 1
ATOM 857 N N . LYS A 1 107 ? 0.972 -14.845 3.580 1.00 92.44 107 LYS A N 1
ATOM 858 C CA . LYS A 1 107 ? 1.908 -15.031 4.701 1.00 92.44 107 LYS A CA 1
ATOM 859 C C . LYS A 1 107 ? 2.973 -16.080 4.356 1.00 92.44 107 LYS A C 1
ATOM 861 O O . LYS A 1 107 ? 3.242 -16.996 5.130 1.00 92.44 107 LYS A O 1
ATOM 866 N N . ALA A 1 108 ? 3.555 -15.934 3.173 1.00 94.19 108 ALA A N 1
ATOM 867 C CA . ALA A 1 108 ? 4.639 -16.760 2.668 1.00 94.19 108 ALA A CA 1
ATOM 868 C C . ALA A 1 108 ? 5.953 -15.978 2.699 1.00 94.19 108 ALA A C 1
ATOM 870 O O . ALA A 1 108 ? 5.966 -14.745 2.752 1.00 94.19 108 ALA A O 1
ATOM 871 N N . CYS A 1 109 ? 7.064 -16.703 2.680 1.00 94.50 109 CYS A N 1
ATOM 872 C CA . CYS A 1 109 ? 8.384 -16.107 2.602 1.00 94.50 109 CYS A CA 1
ATOM 873 C C . CYS A 1 109 ? 8.910 -16.244 1.175 1.00 94.50 109 CYS A C 1
ATOM 875 O O . CYS A 1 109 ? 8.925 -17.369 0.693 1.00 94.50 109 CYS A O 1
ATOM 877 N N . PRO A 1 110 ? 9.343 -15.157 0.510 1.00 95.56 110 PRO A N 1
ATOM 878 C CA . PRO A 1 110 ? 9.863 -15.267 -0.843 1.00 95.56 110 PRO A CA 1
ATOM 879 C C . PRO A 1 110 ? 11.136 -16.106 -0.870 1.00 95.56 110 PRO A C 1
ATOM 881 O O . PRO A 1 110 ? 12.014 -15.951 -0.013 1.00 95.56 110 PRO A O 1
ATOM 884 N N . LYS A 1 111 ? 11.261 -16.949 -1.896 1.00 95.12 111 LYS A N 1
ATOM 885 C CA . LYS A 1 111 ? 12.465 -17.739 -2.177 1.00 95.12 111 LYS A CA 1
ATOM 886 C C . LYS A 1 111 ? 13.745 -16.902 -2.221 1.00 95.12 111 LYS A C 1
ATOM 888 O O . LYS A 1 111 ? 14.784 -17.368 -1.750 1.00 95.12 111 LYS A O 1
ATOM 893 N N . TYR A 1 112 ? 13.675 -15.677 -2.749 1.00 94.56 112 TYR A N 1
ATOM 894 C CA . TYR A 1 112 ? 14.788 -14.726 -2.738 1.00 94.56 112 TYR A CA 1
ATOM 895 C C . TYR A 1 112 ? 14.445 -13.449 -1.969 1.00 94.56 112 TYR A C 1
ATOM 897 O O . TYR A 1 112 ? 13.388 -12.848 -2.131 1.00 94.56 112 TYR A O 1
ATOM 905 N N . GLY A 1 113 ? 15.377 -13.005 -1.131 1.00 92.50 113 GLY A N 1
ATOM 906 C CA . GLY A 1 113 ? 15.254 -11.759 -0.387 1.00 92.50 113 GLY A CA 1
ATOM 907 C C . GLY A 1 113 ? 15.715 -10.542 -1.188 1.00 92.50 113 GLY A C 1
ATOM 908 O O . GLY A 1 113 ? 16.485 -10.637 -2.147 1.00 92.50 113 GLY A O 1
ATOM 909 N N . TYR A 1 114 ? 15.314 -9.368 -0.706 1.00 91.31 114 TYR A N 1
ATOM 910 C CA . TYR A 1 114 ? 15.805 -8.074 -1.186 1.00 91.31 114 TYR A CA 1
ATOM 911 C C . TYR A 1 114 ? 17.324 -7.889 -0.982 1.00 91.31 114 TYR A C 1
ATOM 913 O O . TYR A 1 114 ? 17.997 -7.220 -1.765 1.00 91.31 114 TYR A O 1
ATOM 921 N N . GLY A 1 115 ? 17.885 -8.509 0.059 1.00 88.50 115 GLY A N 1
ATOM 922 C CA . GLY A 1 115 ? 19.300 -8.431 0.412 1.00 88.50 115 GLY A CA 1
ATOM 923 C C . GLY A 1 115 ? 19.604 -7.443 1.538 1.00 88.50 115 GLY A C 1
ATOM 924 O O . GLY A 1 115 ? 18.734 -6.759 2.075 1.00 88.50 115 GLY A O 1
ATOM 925 N N . LYS A 1 116 ? 20.871 -7.413 1.962 1.00 82.12 116 LYS A N 1
ATOM 926 C CA . LYS A 1 116 ? 21.307 -6.600 3.104 1.00 82.12 116 LYS A CA 1
ATOM 927 C C . LYS A 1 116 ? 21.253 -5.112 2.745 1.00 82.12 116 LYS A C 1
ATOM 929 O O . LYS A 1 116 ? 21.890 -4.692 1.785 1.00 82.12 116 LYS A O 1
ATOM 934 N N . THR A 1 117 ? 20.578 -4.317 3.567 1.00 73.12 117 THR A N 1
ATOM 935 C CA . THR A 1 117 ? 20.724 -2.857 3.583 1.00 73.12 117 THR A CA 1
ATOM 936 C C . THR A 1 117 ? 21.562 -2.446 4.795 1.00 73.12 117 THR A C 1
ATOM 938 O O . THR A 1 117 ? 21.668 -3.211 5.756 1.00 73.12 117 THR A O 1
ATOM 941 N N . SER A 1 118 ? 22.224 -1.288 4.732 1.00 66.44 118 SER A N 1
ATOM 942 C CA . SER A 1 118 ? 23.136 -0.799 5.781 1.00 66.44 118 SER A CA 1
ATOM 943 C C . SER A 1 118 ? 22.467 -0.726 7.158 1.00 66.44 118 SER A C 1
ATOM 945 O O . SER A 1 118 ? 23.062 -1.175 8.133 1.00 66.44 118 SER A O 1
ATOM 947 N N . ASP A 1 119 ? 21.203 -0.297 7.195 1.00 64.25 119 ASP A N 1
ATOM 948 C CA . ASP A 1 119 ? 20.444 -0.028 8.430 1.00 64.25 119 ASP A CA 1
ATOM 949 C C . ASP A 1 119 ? 19.139 -0.847 8.528 1.00 64.25 119 ASP A C 1
ATOM 951 O O . ASP A 1 119 ? 18.269 -0.595 9.368 1.00 64.25 119 ASP A O 1
ATOM 955 N N . GLY A 1 120 ? 18.959 -1.827 7.636 1.00 74.69 120 GLY A N 1
ATOM 956 C CA . GLY A 1 120 ? 17.738 -2.626 7.574 1.00 74.69 120 GLY A CA 1
ATOM 957 C C . GLY A 1 120 ? 17.721 -3.791 8.545 1.00 74.69 120 GLY A C 1
ATOM 958 O O . GLY A 1 120 ? 18.733 -4.424 8.846 1.00 74.69 120 GLY A O 1
ATOM 959 N N . THR A 1 121 ? 16.519 -4.132 8.996 1.00 89.25 121 THR A N 1
ATOM 960 C CA . THR A 1 121 ? 16.312 -5.342 9.788 1.00 89.25 121 THR A CA 1
ATOM 961 C C . THR A 1 121 ? 16.419 -6.592 8.913 1.00 89.25 121 THR A C 1
ATOM 963 O O . THR A 1 121 ? 16.365 -6.543 7.680 1.00 89.25 121 THR A O 1
ATOM 966 N N . LYS A 1 122 ? 16.453 -7.761 9.560 1.00 89.94 122 LYS A N 1
ATOM 967 C CA . LYS A 1 122 ? 16.274 -9.040 8.865 1.00 89.94 122 LYS A CA 1
ATOM 968 C C . LYS A 1 122 ? 14.988 -9.071 8.032 1.00 89.94 122 LYS A C 1
ATOM 970 O O . LYS A 1 122 ? 14.999 -9.591 6.922 1.00 89.94 122 LYS A O 1
ATOM 975 N N . PHE A 1 123 ? 13.902 -8.499 8.546 1.00 92.38 123 PHE A N 1
ATOM 976 C CA . PHE A 1 123 ? 12.628 -8.451 7.838 1.00 92.38 123 PHE A CA 1
ATOM 977 C C . PHE A 1 123 ? 12.746 -7.609 6.568 1.00 92.38 123 PHE A C 1
ATOM 979 O O . PHE A 1 123 ? 12.369 -8.071 5.497 1.00 92.38 123 PHE A O 1
ATOM 986 N N . HIS A 1 124 ? 13.364 -6.429 6.660 1.00 92.81 124 HIS A N 1
ATOM 987 C CA . HIS A 1 124 ? 13.650 -5.597 5.494 1.00 92.81 124 HIS A CA 1
ATOM 988 C C . HIS A 1 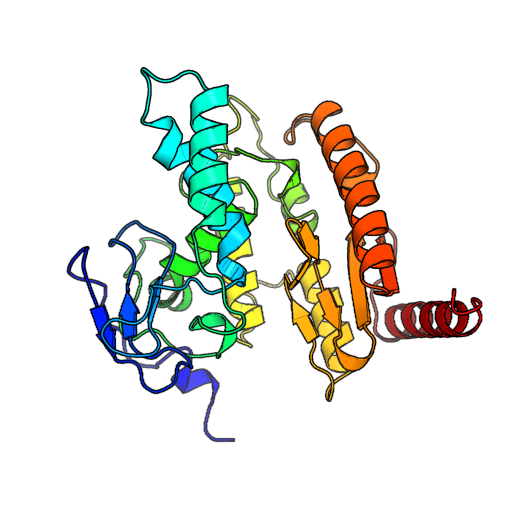124 ? 14.517 -6.331 4.461 1.00 92.81 124 HIS A C 1
ATOM 990 O O . HIS A 1 124 ? 14.253 -6.245 3.266 1.00 92.81 124 HIS A O 1
ATOM 996 N N . SER A 1 125 ? 15.515 -7.105 4.900 1.00 91.88 125 SER A N 1
ATOM 997 C CA . SER A 1 125 ? 16.380 -7.850 3.974 1.00 91.88 125 SER A CA 1
ATOM 998 C C . SER A 1 125 ? 15.661 -8.942 3.177 1.00 91.88 125 SER A C 1
ATOM 1000 O O . SER A 1 125 ? 16.170 -9.400 2.159 1.00 91.88 125 SER A O 1
ATOM 1002 N N . ILE A 1 126 ? 14.476 -9.352 3.632 1.00 94.00 126 ILE A N 1
ATOM 1003 C CA . ILE A 1 126 ? 13.627 -10.334 2.959 1.00 94.00 126 ILE A CA 1
ATOM 1004 C C . ILE A 1 126 ? 12.567 -9.598 2.132 1.00 94.00 126 ILE A C 1
ATOM 1006 O O . ILE A 1 126 ? 12.463 -9.814 0.932 1.00 94.00 126 ILE A O 1
ATOM 1010 N N . TYR A 1 127 ? 11.839 -8.668 2.753 1.00 94.94 127 TYR A N 1
ATOM 1011 C CA . TYR A 1 127 ? 10.629 -8.050 2.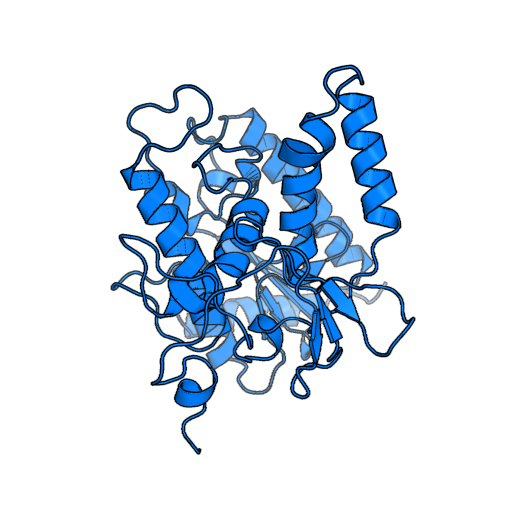202 1.00 94.94 127 TYR A CA 1
ATOM 1012 C C . TYR A 1 127 ? 10.833 -6.646 1.611 1.00 94.94 127 TYR A C 1
ATOM 1014 O O . TYR A 1 127 ? 9.857 -5.957 1.319 1.00 94.94 127 TYR A O 1
ATOM 1022 N N . GLY A 1 128 ? 12.075 -6.198 1.421 1.00 94.44 128 GLY A N 1
ATOM 1023 C CA . GLY A 1 128 ? 12.398 -4.840 0.968 1.00 94.44 128 GLY A CA 1
ATOM 1024 C C . GLY A 1 128 ? 11.711 -4.418 -0.335 1.00 94.44 128 GLY A C 1
ATOM 1025 O O . GLY A 1 128 ? 11.276 -3.273 -0.439 1.00 94.44 128 GLY A O 1
ATOM 1026 N N . ASN A 1 129 ? 11.512 -5.333 -1.293 1.00 95.31 129 ASN A N 1
ATOM 1027 C CA . ASN A 1 129 ? 10.747 -5.044 -2.513 1.00 95.31 129 ASN A CA 1
ATOM 1028 C C . ASN A 1 129 ? 9.290 -4.650 -2.199 1.00 95.31 129 ASN A C 1
ATOM 1030 O O . ASN A 1 129 ? 8.816 -3.627 -2.689 1.00 95.31 129 ASN A O 1
ATOM 1034 N N . TYR A 1 130 ? 8.613 -5.383 -1.306 1.00 96.94 130 TYR A N 1
ATOM 1035 C CA . TYR A 1 130 ? 7.251 -5.056 -0.861 1.00 96.94 130 TYR A CA 1
ATOM 1036 C C . TYR A 1 130 ? 7.190 -3.739 -0.089 1.00 96.94 130 TYR A C 1
ATOM 1038 O O . TYR A 1 130 ? 6.251 -2.971 -0.270 1.00 96.94 130 TYR A O 1
ATOM 1046 N N . ILE A 1 131 ? 8.201 -3.449 0.736 1.00 95.94 131 ILE A N 1
ATOM 1047 C CA . ILE A 1 131 ? 8.295 -2.178 1.471 1.00 95.94 131 ILE A CA 1
ATOM 1048 C C . ILE A 1 131 ? 8.406 -1.004 0.487 1.00 95.94 131 ILE A C 1
ATOM 1050 O O . ILE A 1 131 ? 7.740 0.011 0.670 1.00 95.94 131 ILE A O 1
ATOM 1054 N N . LYS A 1 132 ? 9.190 -1.147 -0.589 1.00 95.88 132 LYS A N 1
ATOM 1055 C CA . LYS A 1 132 ? 9.263 -0.138 -1.659 1.00 95.88 132 LYS A CA 1
ATOM 1056 C C . LYS A 1 132 ? 7.961 -0.009 -2.444 1.00 95.88 132 LYS A C 1
ATOM 1058 O O . LYS A 1 132 ? 7.554 1.106 -2.748 1.00 95.88 132 LYS A O 1
ATOM 1063 N N . GLY A 1 133 ? 7.312 -1.125 -2.776 1.00 97.19 133 GLY A N 1
ATOM 1064 C CA . GLY A 1 133 ? 6.021 -1.100 -3.469 1.00 97.19 133 GLY A CA 1
ATOM 1065 C C . GLY A 1 133 ? 4.957 -0.381 -2.640 1.00 97.19 133 GLY A C 1
ATOM 1066 O O . GLY A 1 133 ? 4.213 0.447 -3.164 1.00 97.19 133 GLY A O 1
ATOM 1067 N N . LEU A 1 134 ? 4.950 -0.629 -1.327 1.00 96.19 134 LEU A N 1
ATOM 1068 C CA . LEU A 1 134 ? 4.090 0.068 -0.377 1.00 96.19 134 LEU A CA 1
ATOM 1069 C C . LEU A 1 134 ? 4.434 1.564 -0.281 1.00 96.19 134 LEU A C 1
ATOM 1071 O O . LEU A 1 134 ? 3.523 2.385 -0.296 1.00 96.19 134 LEU A O 1
ATOM 1075 N N . ALA A 1 135 ? 5.719 1.931 -0.258 1.00 96.50 135 ALA A N 1
ATOM 1076 C CA . ALA A 1 135 ? 6.142 3.333 -0.281 1.00 96.50 135 ALA A CA 1
ATOM 1077 C C . ALA A 1 135 ? 5.544 4.090 -1.483 1.00 96.50 135 ALA A C 1
ATOM 1079 O O . ALA A 1 135 ? 4.899 5.124 -1.298 1.00 96.50 135 ALA A O 1
ATOM 1080 N N . PHE A 1 136 ? 5.650 3.521 -2.692 1.00 97.56 136 PHE A N 1
ATOM 1081 C CA . PHE A 1 136 ? 5.010 4.096 -3.880 1.00 97.56 136 PHE A CA 1
ATOM 1082 C C . PHE A 1 136 ? 3.494 4.205 -3.724 1.00 97.56 136 PHE A C 1
ATOM 1084 O O . PHE A 1 136 ? 2.914 5.206 -4.128 1.00 97.56 136 PHE A O 1
ATOM 1091 N N . SER A 1 137 ? 2.844 3.218 -3.105 1.00 95.69 137 SER A N 1
ATOM 1092 C CA . SER A 1 137 ? 1.390 3.251 -2.895 1.00 95.69 137 SER A CA 1
ATOM 1093 C C . SER A 1 137 ? 0.932 4.375 -1.955 1.00 95.69 137 SER A C 1
ATOM 1095 O O . SER A 1 137 ? -0.227 4.782 -2.009 1.00 95.69 137 SER A O 1
ATOM 1097 N N . TYR A 1 138 ? 1.844 4.898 -1.132 1.00 94.25 138 TYR A N 1
ATOM 1098 C CA . TYR A 1 138 ? 1.654 6.085 -0.297 1.00 94.25 138 TYR A CA 1
ATOM 1099 C C . TYR A 1 138 ? 2.173 7.370 -0.951 1.00 94.25 138 TYR A C 1
ATOM 1101 O O . TYR A 1 138 ? 2.292 8.398 -0.292 1.00 94.25 138 TYR A O 1
ATOM 1109 N N . GLY A 1 139 ? 2.496 7.327 -2.245 1.00 94.31 139 GLY A N 1
ATOM 1110 C CA . GLY A 1 139 ? 2.889 8.506 -3.001 1.00 94.31 139 GLY A CA 1
ATOM 1111 C C . GLY A 1 139 ? 4.337 8.941 -2.800 1.00 94.31 139 GLY A C 1
ATOM 1112 O O . GLY A 1 139 ? 4.659 10.055 -3.200 1.00 94.31 139 GLY A O 1
ATOM 1113 N N . ILE A 1 140 ? 5.210 8.120 -2.203 1.00 94.31 140 ILE A N 1
ATOM 1114 C CA . ILE A 1 140 ? 6.609 8.488 -1.932 1.00 94.31 140 ILE A CA 1
ATOM 1115 C C . ILE A 1 140 ? 7.557 7.442 -2.514 1.00 94.31 140 ILE A C 1
ATOM 1117 O O . ILE A 1 140 ? 7.408 6.243 -2.284 1.00 94.31 140 ILE A O 1
ATOM 1121 N N . ASN A 1 141 ? 8.581 7.877 -3.243 1.00 94.81 141 ASN A N 1
ATOM 1122 C CA . ASN A 1 141 ? 9.556 6.947 -3.801 1.00 94.81 141 ASN A CA 1
ATOM 1123 C C . ASN A 1 141 ? 10.658 6.540 -2.800 1.00 94.81 141 ASN A C 1
ATOM 1125 O O . ASN A 1 141 ? 10.845 7.173 -1.757 1.00 94.81 141 ASN A O 1
ATOM 1129 N N . PRO A 1 142 ? 11.485 5.526 -3.126 1.00 91.75 142 PRO A N 1
ATOM 1130 C CA . PRO A 1 142 ? 12.591 5.092 -2.268 1.00 91.75 142 PRO A CA 1
ATOM 1131 C C . PRO A 1 142 ? 13.653 6.144 -1.931 1.00 91.75 142 PRO A C 1
ATOM 1133 O O . PRO A 1 142 ? 14.418 5.961 -0.982 1.00 91.75 142 PRO A O 1
ATOM 1136 N N . ARG A 1 143 ? 13.712 7.246 -2.685 1.00 91.00 143 ARG A N 1
ATOM 1137 C CA . ARG A 1 143 ? 14.625 8.372 -2.443 1.00 91.00 143 ARG A CA 1
ATOM 1138 C C . ARG A 1 143 ? 14.001 9.470 -1.572 1.00 91.00 143 ARG A C 1
ATOM 1140 O O . ARG A 1 143 ? 14.684 10.452 -1.296 1.00 91.00 143 ARG A O 1
ATOM 1147 N N . GLY A 1 144 ? 12.754 9.297 -1.127 1.00 90.88 144 GLY A N 1
ATOM 1148 C CA . GLY A 1 144 ? 12.019 10.267 -0.316 1.00 90.88 144 GLY A CA 1
ATOM 1149 C C . GLY A 1 144 ? 11.358 11.386 -1.122 1.00 90.88 144 GLY A C 1
ATOM 1150 O O . GLY A 1 144 ? 10.942 12.369 -0.525 1.00 90.88 144 GLY A O 1
ATOM 1151 N N . ILE A 1 145 ? 11.273 11.274 -2.451 1.00 91.88 145 ILE A N 1
ATOM 1152 C CA . ILE A 1 145 ? 10.531 12.233 -3.281 1.00 91.88 145 ILE A CA 1
ATOM 1153 C C . ILE A 1 145 ? 9.040 11.941 -3.130 1.00 91.88 145 ILE A C 1
ATOM 1155 O O . ILE A 1 145 ? 8.612 10.800 -3.313 1.00 91.88 145 ILE A O 1
ATOM 1159 N N . VAL A 1 146 ? 8.270 12.974 -2.809 1.00 91.62 146 VAL A N 1
ATOM 1160 C CA . VAL A 1 146 ? 6.821 12.934 -2.638 1.00 91.62 146 VAL A CA 1
ATOM 1161 C C . VAL A 1 146 ? 6.156 13.277 -3.971 1.00 91.62 146 VAL A C 1
ATOM 1163 O O . VAL A 1 146 ? 6.282 14.386 -4.479 1.00 91.62 146 VAL A O 1
ATOM 1166 N N . TYR A 1 147 ? 5.446 12.309 -4.543 1.00 91.88 147 TYR A N 1
ATOM 1167 C CA . TYR A 1 147 ? 4.661 12.456 -5.769 1.00 91.88 147 TYR A CA 1
ATOM 1168 C C . TYR A 1 147 ? 3.193 12.773 -5.501 1.00 91.88 147 TYR A C 1
ATOM 1170 O O . TYR A 1 147 ? 2.601 13.582 -6.209 1.00 91.88 147 TYR A O 1
ATOM 1178 N N . SER A 1 148 ? 2.613 12.126 -4.490 1.00 89.62 148 SER A N 1
ATOM 1179 C CA . SER A 1 148 ? 1.177 12.189 -4.202 1.00 89.62 148 SER A CA 1
ATOM 1180 C C . SER A 1 148 ? 0.956 12.326 -2.697 1.00 89.62 148 SER A C 1
ATOM 1182 O O . SER A 1 148 ? 0.698 11.324 -2.026 1.00 89.62 148 SER A O 1
ATOM 1184 N N . PRO A 1 149 ? 1.094 13.544 -2.139 1.00 86.12 149 PRO A N 1
ATOM 1185 C CA . PRO A 1 149 ? 0.961 13.782 -0.704 1.00 86.12 149 PRO A CA 1
ATOM 1186 C C . PRO A 1 149 ? -0.377 13.310 -0.130 1.00 86.12 149 PRO A C 1
ATOM 1188 O O . PRO A 1 149 ? -0.427 12.819 0.991 1.00 86.12 149 PRO A O 1
ATOM 1191 N N . GLU A 1 150 ? -1.458 13.402 -0.907 1.00 84.56 150 GLU A N 1
ATOM 1192 C CA . GLU A 1 150 ? -2.791 12.937 -0.511 1.00 84.56 150 GLU A CA 1
ATOM 1193 C C . GLU A 1 150 ? -2.883 11.426 -0.230 1.00 84.56 150 GLU A C 1
ATOM 1195 O O . GLU A 1 150 ? -3.845 10.979 0.389 1.00 84.56 150 GLU A O 1
ATOM 1200 N N . LEU A 1 151 ? -1.903 10.628 -0.673 1.00 88.38 151 LEU A N 1
ATOM 1201 C CA . LEU A 1 151 ? -1.835 9.188 -0.405 1.00 88.38 151 LEU A CA 1
ATOM 1202 C C . LEU A 1 151 ? -1.095 8.848 0.894 1.00 88.38 151 LEU A C 1
ATOM 1204 O O . LEU A 1 151 ? -1.075 7.679 1.287 1.00 88.38 151 LEU A O 1
ATOM 1208 N N . ILE A 1 152 ? -0.460 9.831 1.539 1.00 88.31 152 ILE A N 1
ATOM 1209 C CA . ILE A 1 152 ? 0.334 9.608 2.745 1.00 88.31 152 ILE A CA 1
ATOM 1210 C C . ILE A 1 152 ? -0.610 9.306 3.922 1.00 88.31 152 ILE A C 1
ATOM 1212 O O . ILE A 1 152 ? -1.499 10.111 4.224 1.00 88.31 152 ILE A O 1
ATOM 1216 N N . PRO A 1 153 ? -0.405 8.188 4.642 1.00 84.88 153 PRO A N 1
ATOM 1217 C CA . PRO A 1 153 ? -1.217 7.854 5.803 1.00 84.88 153 PRO A CA 1
ATOM 1218 C C . PRO A 1 153 ? -1.113 8.914 6.892 1.00 84.88 153 PRO A C 1
ATOM 1220 O O . PRO A 1 153 ? -0.016 9.301 7.299 1.00 84.88 153 PRO A O 1
ATOM 1223 N N . ALA A 1 154 ? -2.254 9.321 7.441 1.00 80.19 154 ALA A N 1
ATOM 1224 C CA . ALA A 1 154 ? -2.300 10.347 8.480 1.00 80.19 154 ALA A CA 1
ATOM 1225 C C . ALA A 1 154 ? -1.451 10.030 9.715 1.00 80.19 154 ALA A C 1
ATOM 1227 O O . ALA A 1 154 ? -0.952 10.927 10.395 1.00 80.19 154 ALA A O 1
ATOM 1228 N N . ASP A 1 155 ? -1.277 8.745 9.998 1.00 76.62 155 ASP A N 1
ATOM 1229 C CA . ASP A 1 155 ? -0.510 8.260 11.132 1.00 76.62 155 ASP A CA 1
ATOM 1230 C C . ASP A 1 155 ? 0.966 8.656 11.113 1.00 76.62 155 ASP A C 1
ATOM 1232 O O . ASP A 1 155 ? 1.577 8.809 12.176 1.00 76.62 155 ASP A O 1
ATOM 1236 N N . ILE A 1 156 ? 1.551 8.774 9.919 1.00 81.00 156 ILE A N 1
ATOM 1237 C CA . ILE A 1 156 ? 2.974 9.078 9.775 1.00 81.00 156 ILE A CA 1
ATOM 1238 C C . ILE A 1 156 ? 3.217 10.569 9.561 1.00 81.00 156 ILE A C 1
ATOM 1240 O O . ILE A 1 156 ? 4.313 11.042 9.827 1.00 81.00 156 ILE A O 1
ATOM 1244 N N . VAL A 1 157 ? 2.196 11.340 9.181 1.00 79.69 157 VAL A N 1
ATOM 1245 C CA . VAL A 1 157 ? 2.302 12.774 8.859 1.00 79.69 157 VAL A CA 1
ATOM 1246 C C . VAL A 1 157 ? 2.950 13.596 9.969 1.00 79.69 157 VAL A C 1
ATOM 1248 O O . VAL A 1 157 ? 3.799 14.434 9.689 1.00 79.69 157 VAL A O 1
ATOM 1251 N N . SER A 1 158 ? 2.634 13.333 11.238 1.00 73.25 158 SER A N 1
ATOM 1252 C CA . SER A 1 158 ? 3.272 14.035 12.365 1.00 73.25 158 SER A CA 1
ATOM 1253 C C . SER A 1 158 ? 4.752 13.686 12.564 1.00 73.25 158 SER A C 1
ATOM 1255 O O . SER A 1 158 ? 5.453 14.398 13.275 1.00 73.25 158 SER A O 1
ATOM 1257 N N . GLN A 1 159 ? 5.221 12.592 11.967 1.00 73.12 159 GLN A N 1
ATOM 1258 C CA . GLN A 1 159 ? 6.609 12.131 12.004 1.00 73.12 159 GLN A CA 1
ATOM 1259 C C . GLN A 1 159 ? 7.369 12.526 10.731 1.00 73.12 159 GLN A C 1
ATOM 1261 O O . GLN A 1 159 ? 8.589 12.557 10.751 1.00 73.12 159 GLN A O 1
ATOM 1266 N N . LEU A 1 160 ? 6.666 12.882 9.649 1.00 76.12 160 LEU A N 1
ATOM 1267 C CA . LEU A 1 160 ? 7.256 13.399 8.408 1.00 76.12 160 LEU A CA 1
ATOM 1268 C C . LEU A 1 160 ? 7.511 14.915 8.455 1.00 76.12 160 LEU A C 1
ATOM 1270 O O . LEU A 1 160 ? 7.535 15.558 7.407 1.00 76.12 160 LEU A O 1
ATOM 1274 N N . ILE A 1 161 ? 7.640 15.509 9.650 1.00 67.19 161 ILE A N 1
ATOM 1275 C CA . ILE A 1 161 ? 7.882 16.950 9.791 1.00 67.19 161 ILE A CA 1
ATOM 1276 C C . ILE A 1 161 ? 9.270 17.253 9.235 1.00 67.19 161 ILE A C 1
ATOM 1278 O O . ILE A 1 161 ? 10.279 17.122 9.924 1.00 67.19 161 ILE A O 1
ATOM 1282 N N . THR A 1 162 ? 9.302 17.703 7.987 1.00 61.38 162 THR A N 1
ATOM 1283 C CA . THR A 1 162 ? 10.518 18.195 7.358 1.00 61.38 162 THR A CA 1
ATOM 1284 C C . THR A 1 162 ? 10.823 19.599 7.869 1.00 61.38 162 THR A C 1
ATOM 1286 O O . THR A 1 162 ? 9.976 20.489 7.767 1.00 61.38 162 THR A O 1
ATOM 1289 N N . CYS A 1 163 ? 12.040 19.831 8.368 1.00 54.09 163 CYS A N 1
ATOM 1290 C CA . CYS A 1 163 ? 12.515 21.177 8.727 1.00 54.09 163 CYS A CA 1
ATOM 1291 C C . CYS A 1 163 ? 12.666 22.108 7.505 1.00 54.09 163 CYS A C 1
ATOM 1293 O O . CYS A 1 163 ? 12.728 23.324 7.671 1.00 54.09 163 CYS A O 1
ATOM 1295 N N . SER A 1 164 ? 12.666 21.557 6.290 1.00 53.50 164 SER A N 1
ATOM 1296 C CA . SER A 1 164 ? 12.461 22.281 5.037 1.00 53.50 164 SER A CA 1
ATOM 1297 C C . SER A 1 164 ? 11.738 21.359 4.052 1.00 53.50 164 SER A C 1
ATOM 1299 O O . SER A 1 164 ? 12.277 20.334 3.643 1.00 53.50 164 SER A O 1
ATOM 1301 N N . TYR A 1 165 ? 10.498 21.688 3.679 1.00 58.03 165 TYR A N 1
ATOM 1302 C CA . TYR A 1 165 ? 9.833 21.046 2.538 1.00 58.03 165 TYR A CA 1
ATOM 1303 C C . TYR A 1 165 ? 10.327 21.702 1.242 1.00 58.03 165 TYR A C 1
ATOM 1305 O O . TYR A 1 165 ? 9.546 22.233 0.455 1.00 58.03 165 TYR A O 1
ATOM 1313 N N . ASP A 1 166 ? 11.647 21.738 1.064 1.00 57.22 166 ASP A N 1
ATOM 1314 C CA . ASP A 1 166 ? 12.244 22.207 -0.178 1.00 57.22 166 ASP A CA 1
ATOM 1315 C C . ASP A 1 166 ? 12.129 21.067 -1.204 1.00 57.22 166 ASP A C 1
ATOM 1317 O O . ASP A 1 166 ? 12.560 19.936 -0.968 1.00 57.22 166 ASP A O 1
ATOM 1321 N N . ASP A 1 167 ? 11.495 21.360 -2.340 1.00 65.50 167 ASP A N 1
ATOM 1322 C CA . ASP A 1 167 ? 11.422 20.501 -3.529 1.00 65.50 167 ASP A CA 1
ATOM 1323 C C . ASP A 1 167 ? 10.672 19.154 -3.395 1.00 65.50 167 ASP A C 1
ATOM 1325 O O . ASP A 1 167 ? 11.038 18.172 -4.046 1.00 65.50 167 ASP A O 1
ATOM 1329 N N . ASN A 1 168 ? 9.594 19.078 -2.600 1.00 80.38 168 ASN A N 1
ATOM 1330 C CA . ASN A 1 168 ? 8.781 17.855 -2.437 1.00 80.38 168 ASN A CA 1
ATOM 1331 C C . ASN A 1 168 ? 9.601 16.628 -1.994 1.00 80.38 168 ASN A C 1
ATOM 1333 O O . ASN A 1 168 ? 9.364 15.506 -2.451 1.00 80.38 168 ASN A O 1
ATOM 1337 N N . LYS A 1 169 ? 10.600 16.817 -1.129 1.00 86.75 169 LYS A N 1
ATOM 1338 C CA . LYS A 1 169 ? 11.509 15.747 -0.715 1.00 86.75 169 LYS A CA 1
ATOM 1339 C C . LYS A 1 169 ? 11.616 15.661 0.802 1.00 86.75 169 LYS A C 1
ATOM 1341 O O . LYS A 1 169 ? 11.836 16.656 1.478 1.00 86.75 169 LYS A O 1
ATOM 1346 N N . LEU A 1 170 ? 11.499 14.445 1.327 1.00 87.00 170 LEU A N 1
ATOM 1347 C CA . LEU A 1 170 ? 11.739 14.164 2.737 1.00 87.00 170 LEU A CA 1
ATOM 1348 C C . LEU A 1 170 ? 13.222 14.358 3.082 1.00 87.00 170 LEU A C 1
ATOM 1350 O O . LEU A 1 170 ? 14.103 13.900 2.343 1.00 87.00 170 LEU A O 1
ATOM 1354 N N . ASP A 1 171 ? 13.491 14.963 4.239 1.00 86.56 171 ASP A N 1
ATOM 1355 C CA . ASP A 1 171 ? 14.816 14.916 4.851 1.00 86.56 171 ASP A CA 1
ATOM 1356 C C . ASP A 1 171 ? 15.195 13.473 5.240 1.00 86.56 171 ASP A C 1
ATOM 1358 O O . ASP A 1 171 ? 14.392 12.535 5.172 1.00 86.56 171 ASP A O 1
ATOM 1362 N N . GLU A 1 172 ? 16.455 13.273 5.620 1.00 86.38 172 GLU A N 1
ATOM 1363 C CA . GLU A 1 172 ? 16.981 11.943 5.916 1.00 86.38 172 GLU A CA 1
ATOM 1364 C C . GLU A 1 172 ? 16.235 11.237 7.055 1.00 86.38 172 GLU A C 1
ATOM 1366 O O . GLU A 1 172 ? 15.912 10.054 6.912 1.00 86.38 172 GLU A O 1
ATOM 1371 N N . GLN A 1 173 ? 15.919 11.950 8.138 1.00 86.38 173 GLN A N 1
ATOM 1372 C CA . GLN A 1 173 ? 15.245 11.381 9.300 1.00 86.38 173 GLN A CA 1
ATOM 1373 C C . GLN A 1 173 ? 13.790 11.042 8.963 1.00 86.38 173 GLN A C 1
ATOM 1375 O O . GLN A 1 173 ? 13.371 9.901 9.157 1.00 86.38 173 GLN A O 1
ATOM 1380 N N . SER A 1 174 ? 13.065 11.971 8.332 1.00 87.12 174 SER A N 1
ATOM 1381 C CA . SER A 1 174 ? 11.695 11.746 7.849 1.00 87.12 174 SER A CA 1
ATOM 1382 C C . SER A 1 174 ? 11.614 10.551 6.889 1.00 87.12 174 SER A C 1
ATOM 1384 O O . SER A 1 174 ? 10.686 9.743 6.952 1.00 87.12 174 SER A O 1
ATOM 1386 N N . ARG A 1 175 ? 12.612 10.377 6.009 1.00 89.25 175 ARG A N 1
ATOM 1387 C CA . ARG A 1 175 ? 12.694 9.219 5.106 1.00 89.25 175 ARG A CA 1
ATOM 1388 C C . ARG A 1 175 ? 12.927 7.912 5.870 1.00 89.25 175 ARG A C 1
ATOM 1390 O O . ARG A 1 175 ? 12.323 6.898 5.519 1.00 89.25 175 ARG A O 1
ATOM 1397 N N . ILE A 1 176 ? 13.789 7.905 6.888 1.00 88.19 176 ILE A N 1
ATOM 1398 C CA . ILE A 1 176 ? 14.023 6.725 7.738 1.00 88.19 176 ILE A CA 1
ATOM 1399 C C . ILE A 1 176 ? 12.734 6.332 8.466 1.00 88.19 176 ILE A C 1
ATOM 1401 O O . ILE A 1 176 ? 12.348 5.159 8.428 1.00 88.19 176 ILE A O 1
ATOM 1405 N N . ASP A 1 177 ? 12.044 7.302 9.062 1.00 87.44 177 ASP A N 1
ATOM 1406 C CA . ASP A 1 177 ? 10.799 7.080 9.799 1.00 87.44 177 ASP A CA 1
ATOM 1407 C C . ASP A 1 177 ? 9.679 6.581 8.876 1.00 87.44 177 ASP A C 1
ATOM 1409 O O . ASP A 1 177 ? 8.990 5.607 9.193 1.00 87.44 177 ASP A O 1
ATOM 1413 N N . PHE A 1 178 ? 9.574 7.137 7.666 1.00 90.38 178 PHE A N 1
ATOM 1414 C CA . PHE A 1 178 ? 8.640 6.662 6.648 1.00 90.38 178 PHE A CA 1
ATOM 1415 C C . PHE A 1 178 ? 8.894 5.205 6.226 1.00 90.38 178 PHE A C 1
ATOM 1417 O O . PHE A 1 178 ? 7.968 4.392 6.143 1.00 90.38 178 PHE A O 1
ATOM 1424 N N . PHE A 1 179 ? 10.152 4.832 5.980 1.00 91.50 179 PHE A N 1
ATOM 1425 C CA . PHE A 1 179 ? 10.486 3.455 5.603 1.00 91.50 179 PHE A CA 1
ATOM 1426 C C . PHE A 1 179 ? 10.319 2.476 6.768 1.00 91.50 179 PHE A C 1
ATOM 1428 O O . PHE A 1 179 ? 9.925 1.327 6.548 1.00 91.50 179 PHE A O 1
ATOM 1435 N N . ARG A 1 180 ? 10.545 2.928 8.008 1.00 89.69 180 ARG A N 1
ATOM 1436 C CA . ARG A 1 180 ? 10.217 2.162 9.216 1.00 89.69 180 ARG A CA 1
ATOM 1437 C C . ARG A 1 180 ? 8.711 1.936 9.336 1.00 89.69 180 ARG A C 1
ATOM 1439 O O . ARG A 1 180 ? 8.297 0.823 9.658 1.00 89.69 180 ARG A O 1
ATOM 1446 N N . TYR A 1 181 ? 7.901 2.950 9.038 1.00 90.06 181 TYR A N 1
ATOM 1447 C CA . TYR A 1 181 ? 6.445 2.832 8.989 1.00 90.06 181 TYR A CA 1
ATOM 1448 C C . TYR A 1 181 ? 6.002 1.806 7.941 1.00 90.06 181 TYR A C 1
ATOM 1450 O O . TYR A 1 181 ? 5.278 0.870 8.278 1.00 90.06 181 TYR A O 1
ATOM 1458 N N . CYS A 1 182 ? 6.508 1.898 6.707 1.00 92.62 182 CYS A N 1
ATOM 1459 C CA . CYS A 1 182 ? 6.188 0.936 5.649 1.00 92.62 182 CYS A CA 1
ATOM 1460 C C . CYS A 1 182 ? 6.580 -0.499 6.045 1.00 92.62 182 CYS A C 1
ATOM 1462 O O . CYS A 1 182 ? 5.816 -1.443 5.840 1.00 92.62 182 CYS A O 1
ATOM 1464 N N . GLU A 1 183 ? 7.752 -0.676 6.663 1.00 92.88 183 GLU A N 1
ATOM 1465 C CA . GLU A 1 183 ? 8.163 -1.970 7.207 1.00 92.88 183 GLU A CA 1
ATOM 1466 C C . GLU A 1 183 ? 7.172 -2.476 8.263 1.00 92.88 183 GLU A C 1
ATOM 1468 O O . GLU A 1 183 ? 6.749 -3.628 8.195 1.00 92.88 183 GLU A O 1
ATOM 1473 N N . ASN A 1 184 ? 6.760 -1.627 9.207 1.00 89.69 184 ASN A N 1
ATOM 1474 C CA . ASN A 1 184 ? 5.809 -1.986 10.259 1.00 89.69 184 ASN A CA 1
ATOM 1475 C C . ASN A 1 184 ? 4.432 -2.378 9.710 1.00 89.69 184 ASN A C 1
ATOM 1477 O O . ASN A 1 184 ? 3.843 -3.337 10.210 1.00 89.69 184 ASN A O 1
ATOM 1481 N N . VAL A 1 185 ? 3.952 -1.716 8.655 1.00 89.56 185 VAL A N 1
ATOM 1482 C CA . VAL A 1 185 ? 2.710 -2.098 7.967 1.00 89.56 185 VAL A CA 1
ATOM 1483 C C . VAL A 1 185 ? 2.825 -3.507 7.379 1.00 89.56 185 VAL A C 1
ATOM 1485 O O . VAL A 1 185 ? 1.966 -4.358 7.626 1.00 89.56 185 VAL A O 1
ATOM 1488 N N . ILE A 1 186 ? 3.910 -3.808 6.658 1.00 92.56 186 ILE A N 1
ATOM 1489 C CA . ILE A 1 186 ? 4.116 -5.149 6.086 1.00 92.56 186 ILE A CA 1
ATOM 1490 C C . ILE A 1 186 ? 4.303 -6.198 7.190 1.00 92.56 186 ILE A C 1
ATOM 1492 O O . ILE A 1 186 ? 3.707 -7.272 7.123 1.00 92.56 186 ILE A O 1
ATOM 1496 N N . ARG A 1 187 ? 5.062 -5.887 8.248 1.00 90.88 187 ARG A N 1
ATOM 1497 C CA . ARG A 1 187 ? 5.211 -6.752 9.430 1.00 90.88 187 ARG A CA 1
ATOM 1498 C C . ARG A 1 187 ? 3.859 -7.094 10.035 1.00 90.88 187 ARG A C 1
ATOM 1500 O O . ARG A 1 187 ? 3.587 -8.270 10.259 1.00 90.88 187 ARG A O 1
ATOM 1507 N N . PHE A 1 188 ? 3.001 -6.098 10.232 1.00 86.50 188 PHE A N 1
ATOM 1508 C CA . PHE A 1 188 ? 1.674 -6.307 10.790 1.00 86.50 188 PHE A CA 1
ATOM 1509 C C . PHE A 1 188 ? 0.799 -7.197 9.903 1.00 86.50 188 PHE A C 1
ATOM 1511 O O . PHE A 1 188 ? 0.194 -8.152 10.395 1.00 86.50 188 PHE A O 1
ATOM 1518 N N . ARG A 1 189 ? 0.772 -6.946 8.586 1.00 87.00 189 ARG A N 1
ATOM 1519 C CA . ARG A 1 189 ? 0.056 -7.797 7.615 1.00 87.00 189 ARG A CA 1
ATOM 1520 C C . ARG A 1 189 ? 0.525 -9.257 7.680 1.00 87.00 189 ARG A C 1
ATOM 1522 O O . ARG A 1 189 ? -0.287 -10.175 7.580 1.00 87.00 189 ARG A O 1
ATOM 1529 N N . MET A 1 190 ? 1.810 -9.454 7.964 1.00 87.62 190 MET A N 1
ATOM 1530 C CA . MET A 1 190 ? 2.467 -10.752 8.139 1.00 87.62 190 MET A CA 1
ATOM 1531 C C . MET A 1 190 ? 2.332 -11.346 9.554 1.00 87.62 190 MET A C 1
ATOM 1533 O O . MET A 1 190 ? 2.866 -12.420 9.825 1.00 87.62 190 MET A O 1
ATOM 1537 N N . GLY A 1 191 ? 1.624 -10.675 10.469 1.00 83.75 191 GLY A N 1
ATOM 1538 C CA . GLY A 1 191 ? 1.410 -11.131 11.846 1.00 83.75 191 GLY A CA 1
ATOM 1539 C C . GLY A 1 191 ? 2.583 -10.884 12.800 1.00 83.75 191 GLY A C 1
ATOM 1540 O O . GLY A 1 191 ? 2.659 -11.522 13.844 1.00 83.75 191 GLY A O 1
ATOM 1541 N N . TYR A 1 192 ? 3.508 -9.987 12.466 1.00 84.56 192 TYR A N 1
ATOM 1542 C CA . TYR A 1 192 ? 4.624 -9.599 13.328 1.00 84.56 192 TYR A CA 1
ATOM 1543 C C . TYR A 1 192 ? 4.336 -8.302 14.071 1.00 84.56 192 TYR A C 1
ATOM 1545 O O . TYR A 1 192 ? 3.704 -7.387 13.547 1.00 84.56 192 TYR A O 1
ATOM 1553 N N . PHE A 1 193 ? 4.899 -8.195 15.273 1.00 78.69 193 PHE A N 1
ATOM 1554 C CA . PHE A 1 193 ? 4.928 -6.940 16.011 1.00 78.69 193 PHE A CA 1
ATOM 1555 C C . PHE A 1 193 ? 5.703 -5.867 15.245 1.00 78.69 193 PHE A C 1
ATOM 1557 O O . PHE A 1 193 ? 6.735 -6.153 14.616 1.00 78.69 193 PHE A O 1
ATOM 1564 N N . ALA A 1 194 ? 5.214 -4.634 15.345 1.00 79.19 194 ALA A N 1
ATOM 1565 C CA . ALA A 1 194 ? 5.933 -3.450 14.910 1.00 79.19 194 ALA A CA 1
ATOM 1566 C C . ALA A 1 194 ? 7.297 -3.345 15.615 1.00 79.19 194 ALA A C 1
ATOM 1568 O O . ALA A 1 194 ? 7.517 -3.880 16.702 1.00 79.19 194 ALA A O 1
ATOM 1569 N N . ILE A 1 195 ? 8.233 -2.676 14.958 1.00 77.69 195 ILE A N 1
ATOM 1570 C CA . ILE A 1 195 ? 9.516 -2.283 15.527 1.00 77.69 195 ILE A CA 1
ATOM 1571 C C . ILE A 1 195 ? 9.306 -0.944 16.236 1.00 77.69 195 ILE A C 1
ATOM 1573 O O . ILE A 1 195 ? 8.851 0.013 15.607 1.00 77.69 195 ILE A O 1
ATOM 1577 N N . GLY A 1 196 ? 9.663 -0.886 17.522 1.00 68.69 196 GLY A N 1
ATOM 1578 C CA . GLY A 1 196 ? 9.403 0.266 18.392 1.00 68.69 196 GLY A CA 1
ATOM 1579 C C . GLY A 1 196 ? 8.004 0.244 19.026 1.00 68.69 196 GLY A C 1
ATOM 1580 O O . GLY A 1 196 ? 7.181 -0.614 18.719 1.00 68.69 196 GLY A O 1
ATOM 1581 N N . GLU A 1 197 ? 7.738 1.179 19.942 1.00 52.34 197 GLU A N 1
ATOM 1582 C CA . GLU A 1 197 ? 6.531 1.170 20.793 1.00 52.34 197 GLU A CA 1
ATOM 1583 C C . GLU A 1 197 ? 5.274 1.796 20.161 1.00 52.34 197 GLU A C 1
ATOM 1585 O O . GLU A 1 197 ? 4.190 1.728 20.740 1.00 52.34 197 GLU A O 1
ATOM 1590 N N . ARG A 1 198 ? 5.373 2.427 18.986 1.00 56.88 198 ARG A N 1
ATOM 1591 C CA . ARG A 1 198 ? 4.263 3.210 18.421 1.00 56.88 198 ARG A CA 1
ATOM 1592 C C . ARG A 1 198 ? 3.481 2.412 17.383 1.00 56.88 198 ARG A C 1
ATOM 1594 O O . ARG A 1 198 ? 3.875 2.321 16.223 1.00 56.88 198 ARG A O 1
ATOM 1601 N N . TRP A 1 199 ? 2.344 1.865 17.808 1.00 59.75 199 TRP A N 1
ATOM 1602 C CA . TRP A 1 199 ? 1.283 1.448 16.894 1.00 59.75 199 TRP A CA 1
ATOM 1603 C C . TRP A 1 199 ? 0.678 2.679 16.234 1.00 59.75 199 TRP A C 1
ATOM 1605 O O . TRP A 1 199 ? 0.383 3.669 16.902 1.00 59.75 199 TRP A O 1
ATOM 1615 N N . THR A 1 200 ? 0.486 2.606 14.928 1.00 72.06 200 THR A N 1
ATOM 1616 C CA . THR A 1 200 ? -0.191 3.664 14.189 1.00 72.06 200 THR A CA 1
ATOM 1617 C C . THR A 1 200 ? -1.697 3.560 14.444 1.00 72.06 200 THR A C 1
ATOM 1619 O O . THR A 1 200 ? -2.176 2.496 14.844 1.00 72.06 200 THR A O 1
ATOM 1622 N N . THR A 1 201 ? -2.460 4.639 14.288 1.00 78.50 201 THR A N 1
ATOM 1623 C CA . THR A 1 201 ? -3.893 4.652 14.616 1.00 78.50 201 THR A CA 1
ATOM 1624 C C . THR A 1 201 ? -4.687 3.719 13.707 1.00 78.50 201 THR A C 1
ATOM 1626 O O . THR A 1 201 ? -5.530 2.972 14.200 1.00 78.50 201 THR A O 1
ATOM 1629 N N . GLU A 1 202 ? -4.349 3.670 12.418 1.00 79.19 202 GLU A N 1
ATOM 1630 C CA . GLU A 1 202 ? -4.900 2.735 11.433 1.00 79.19 202 GLU A CA 1
ATOM 1631 C C . GLU A 1 202 ? -4.621 1.278 11.838 1.00 79.19 202 GLU A C 1
ATOM 1633 O O . GLU A 1 202 ? -5.530 0.448 11.898 1.00 79.19 202 GLU A O 1
ATOM 1638 N N . ILE A 1 203 ? -3.378 0.958 12.224 1.00 79.31 203 ILE A N 1
ATOM 1639 C CA . ILE A 1 203 ? -3.014 -0.399 12.659 1.00 79.31 203 ILE A CA 1
ATOM 1640 C C . ILE A 1 203 ? -3.652 -0.739 14.015 1.00 79.31 203 ILE A C 1
ATOM 1642 O O . ILE A 1 203 ? -4.053 -1.885 14.245 1.00 79.31 203 ILE A O 1
ATOM 1646 N N . LYS A 1 204 ? -3.799 0.239 14.914 1.00 84.88 204 LYS A N 1
ATOM 1647 C CA . LYS A 1 204 ? -4.526 0.081 16.178 1.00 84.88 204 LYS A CA 1
ATOM 1648 C C . LYS A 1 204 ? -5.996 -0.247 15.908 1.00 84.88 204 LYS A C 1
ATOM 1650 O O . LYS A 1 204 ? -6.507 -1.208 16.483 1.00 84.88 204 LYS A O 1
ATOM 1655 N N . LEU A 1 205 ? -6.647 0.491 15.007 1.00 89.12 205 LEU A N 1
ATOM 1656 C CA . LEU A 1 205 ? -8.030 0.256 14.592 1.00 89.12 205 LEU A CA 1
ATOM 1657 C C . LEU A 1 205 ? -8.195 -1.141 13.984 1.00 89.12 205 LEU A C 1
ATOM 1659 O O . LEU A 1 205 ? -9.047 -1.911 14.420 1.00 89.12 205 LEU A O 1
ATOM 1663 N N . LEU A 1 206 ? -7.313 -1.513 13.057 1.00 88.44 206 LEU A N 1
ATOM 1664 C CA . LEU A 1 206 ? -7.282 -2.834 12.433 1.00 88.44 206 LEU A CA 1
ATOM 1665 C C . LEU A 1 206 ? -7.078 -3.970 13.441 1.00 88.44 206 LEU A C 1
ATOM 1667 O O . LEU A 1 206 ? -7.722 -5.013 13.338 1.00 88.44 206 LEU A O 1
ATOM 1671 N N . THR A 1 207 ? -6.209 -3.774 14.434 1.00 87.06 207 THR A N 1
ATOM 1672 C CA . THR A 1 207 ? -5.982 -4.748 15.512 1.00 87.06 207 THR A CA 1
ATOM 1673 C C . THR A 1 207 ? -7.239 -4.939 16.354 1.00 87.06 207 THR A C 1
ATOM 1675 O O . THR A 1 207 ? -7.629 -6.075 16.628 1.00 87.06 207 THR A O 1
ATOM 1678 N N . ILE A 1 208 ? -7.898 -3.839 16.729 1.00 91.50 208 ILE A N 1
ATOM 1679 C CA . ILE A 1 208 ? -9.164 -3.874 17.467 1.00 91.50 208 ILE A CA 1
ATOM 1680 C C . ILE A 1 208 ? -10.228 -4.612 16.648 1.00 91.50 208 ILE A C 1
ATOM 1682 O O . ILE A 1 208 ? -10.862 -5.527 17.164 1.00 91.50 208 ILE A O 1
ATOM 1686 N N . ILE A 1 209 ? -10.381 -4.285 15.362 1.00 92.94 209 ILE A N 1
ATOM 1687 C CA . ILE A 1 209 ? -11.358 -4.926 14.471 1.00 92.94 209 ILE A CA 1
ATOM 1688 C C . ILE A 1 209 ? -11.100 -6.430 14.359 1.00 92.94 209 ILE A C 1
ATOM 1690 O O . ILE A 1 209 ? -12.018 -7.217 14.570 1.00 92.94 209 ILE A O 1
ATOM 1694 N N . LYS A 1 210 ? -9.855 -6.859 14.118 1.00 90.00 210 LYS A N 1
ATOM 1695 C CA . LYS A 1 210 ? -9.509 -8.292 14.064 1.00 90.00 210 LYS A CA 1
ATOM 1696 C C . LYS A 1 210 ? -9.799 -9.023 15.375 1.00 90.00 210 LYS A C 1
ATOM 1698 O O . LYS A 1 210 ? -10.165 -10.193 15.350 1.00 90.00 210 LYS A O 1
ATOM 1703 N N . LYS A 1 211 ? -9.652 -8.350 16.519 1.00 90.31 211 LYS A N 1
ATOM 1704 C CA . LYS A 1 211 ? -9.997 -8.920 17.828 1.00 90.31 211 LYS A CA 1
ATOM 1705 C C . LYS A 1 211 ? -11.510 -9.016 18.041 1.00 90.31 211 LYS A C 1
ATOM 1707 O O . LYS A 1 211 ? -11.976 -9.993 18.621 1.00 90.31 211 LYS A O 1
ATOM 1712 N N . LEU A 1 212 ? -12.267 -8.021 17.581 1.00 93.31 212 LEU A N 1
ATOM 1713 C CA . LEU A 1 212 ? -13.729 -7.992 17.674 1.00 93.31 212 LEU A CA 1
ATOM 1714 C C . LEU A 1 212 ? -14.402 -8.995 16.725 1.00 93.31 212 LEU A C 1
ATOM 1716 O O . LEU A 1 212 ? -15.444 -9.549 17.076 1.00 93.31 212 LEU A O 1
ATOM 1720 N N . TYR A 1 213 ? -13.798 -9.247 15.562 1.00 92.38 213 TYR A N 1
ATOM 1721 C CA . TYR A 1 213 ? -14.323 -10.120 14.510 1.00 92.38 213 TYR A CA 1
ATOM 1722 C C . TYR A 1 213 ? -13.313 -11.223 14.134 1.00 92.38 213 TYR A C 1
ATOM 1724 O O . TYR A 1 213 ? -12.838 -11.273 13.001 1.00 92.38 213 TYR A O 1
ATOM 1732 N N . PRO A 1 214 ? -12.961 -12.132 15.066 1.00 90.62 214 PRO A N 1
ATOM 1733 C CA . PRO A 1 214 ? -11.876 -13.100 14.868 1.00 90.62 214 PRO A CA 1
ATOM 1734 C C . PRO A 1 214 ? -12.166 -14.158 13.795 1.00 90.62 214 PRO A C 1
ATOM 1736 O O . PRO A 1 214 ? -11.236 -14.776 13.285 1.00 90.62 214 PRO A O 1
ATOM 1739 N N . ASN A 1 215 ? -13.443 -14.370 13.466 1.00 92.00 215 ASN A N 1
ATOM 1740 C CA . ASN A 1 215 ? -13.890 -15.351 12.476 1.00 92.00 215 ASN A CA 1
ATOM 1741 C C . ASN A 1 215 ? -14.215 -14.718 11.116 1.00 92.00 215 ASN A C 1
ATOM 1743 O O . ASN A 1 215 ? -14.788 -15.405 10.279 1.00 92.00 215 ASN A O 1
ATOM 1747 N N . TYR A 1 216 ? -13.959 -13.418 10.941 1.00 92.75 216 TYR A N 1
ATOM 1748 C CA . TYR A 1 216 ? -14.324 -12.681 9.731 1.00 92.75 216 TYR A CA 1
ATOM 1749 C C . TYR A 1 216 ? -13.092 -12.411 8.869 1.00 92.75 216 TYR A C 1
ATOM 1751 O O . TYR A 1 216 ? -11.980 -12.225 9.384 1.00 92.75 216 TYR A O 1
ATOM 1759 N N . THR A 1 217 ? -13.293 -12.327 7.560 1.00 89.44 217 THR A N 1
ATOM 1760 C CA . THR A 1 217 ? -12.273 -11.898 6.609 1.00 89.44 217 THR A CA 1
ATOM 1761 C C . THR A 1 217 ? -12.099 -10.382 6.694 1.00 89.44 217 THR A C 1
ATOM 1763 O O . THR A 1 217 ? -12.850 -9.595 6.120 1.00 89.44 217 THR A O 1
ATOM 1766 N N . VAL A 1 218 ? -11.071 -9.964 7.442 1.00 90.69 218 VAL A N 1
ATOM 1767 C CA . VAL A 1 218 ? -10.675 -8.556 7.596 1.00 90.69 218 VAL A CA 1
ATOM 1768 C C . VAL A 1 218 ? -9.461 -8.254 6.719 1.00 90.69 218 VAL A C 1
ATOM 1770 O O . VAL A 1 218 ? -8.335 -8.669 7.028 1.00 90.69 218 VAL A O 1
ATOM 1773 N N . ILE A 1 219 ? -9.686 -7.493 5.652 1.00 86.69 219 ILE A N 1
ATOM 1774 C CA . ILE A 1 219 ? -8.676 -7.119 4.662 1.00 86.69 219 ILE A CA 1
ATOM 1775 C C . ILE A 1 219 ? -8.189 -5.698 4.947 1.00 86.69 219 ILE A C 1
ATOM 1777 O O . ILE A 1 219 ? -8.974 -4.766 5.087 1.00 86.69 219 ILE A O 1
ATOM 1781 N N . HIS A 1 220 ? -6.871 -5.537 5.047 1.00 88.44 220 HIS A N 1
ATOM 1782 C CA . HIS A 1 220 ? -6.209 -4.236 5.161 1.00 88.44 220 HIS A CA 1
ATOM 1783 C C . HIS A 1 220 ? -5.815 -3.747 3.773 1.00 88.44 220 HIS A C 1
ATOM 1785 O O . HIS A 1 220 ? -5.309 -4.552 2.988 1.00 88.44 220 HIS A O 1
ATOM 1791 N N . GLN A 1 221 ? -5.991 -2.454 3.497 1.00 84.69 221 GLN A N 1
ATOM 1792 C CA . GLN A 1 221 ? -5.697 -1.853 2.194 1.00 84.69 221 GLN A CA 1
ATOM 1793 C C . GLN A 1 221 ? -6.497 -2.499 1.061 1.00 84.69 221 GLN A C 1
ATOM 1795 O O . GLN A 1 221 ? -5.942 -2.868 0.023 1.00 84.69 221 GLN A O 1
ATOM 1800 N N . TYR A 1 222 ? -7.797 -2.678 1.288 1.00 87.38 222 TYR A N 1
ATOM 1801 C CA . TYR A 1 222 ? -8.682 -3.329 0.333 1.00 87.38 222 TYR A CA 1
ATOM 1802 C C . TYR A 1 222 ? -8.889 -2.432 -0.899 1.00 87.38 222 TYR A C 1
ATOM 1804 O O . TYR A 1 222 ? -9.298 -1.279 -0.741 1.00 87.38 222 TYR A O 1
ATOM 1812 N N . PRO A 1 223 ? -8.585 -2.909 -2.118 1.00 82.94 223 PRO A N 1
ATOM 1813 C CA . PRO A 1 223 ? -8.871 -2.155 -3.329 1.00 82.94 223 PRO A CA 1
ATOM 1814 C C . PRO A 1 223 ? -10.386 -2.106 -3.552 1.00 82.94 223 PRO A C 1
ATOM 1816 O O . PRO A 1 223 ? -11.051 -3.138 -3.554 1.00 82.94 223 PRO A O 1
ATOM 1819 N N . ILE A 1 224 ? -10.926 -0.907 -3.758 1.00 84.06 224 ILE A N 1
ATOM 1820 C CA . ILE A 1 224 ? -12.325 -0.692 -4.126 1.00 84.06 224 ILE A CA 1
ATOM 1821 C C . ILE A 1 224 ? -12.335 0.093 -5.426 1.00 84.06 224 ILE A C 1
ATOM 1823 O O . ILE A 1 224 ? -12.095 1.301 -5.430 1.00 84.06 224 ILE A O 1
ATOM 1827 N N . ASP A 1 225 ? -12.615 -0.605 -6.525 1.00 85.50 225 ASP A N 1
ATOM 1828 C CA . ASP A 1 225 ? -12.501 -0.052 -7.874 1.00 85.50 225 ASP A CA 1
ATOM 1829 C C . ASP A 1 225 ? -11.069 0.485 -8.112 1.00 85.50 225 ASP A C 1
ATOM 1831 O O . ASP A 1 225 ? -10.093 -0.260 -7.984 1.00 85.50 225 ASP A O 1
ATOM 1835 N N . HIS A 1 226 ? -10.926 1.769 -8.424 1.00 79.88 226 HIS A N 1
ATOM 1836 C CA . HIS A 1 226 ? -9.653 2.471 -8.567 1.00 79.88 226 HIS A CA 1
ATOM 1837 C C . HIS A 1 226 ? -9.193 3.184 -7.280 1.00 79.88 226 HIS A C 1
ATOM 1839 O O . HIS A 1 226 ? -8.143 3.831 -7.278 1.00 79.88 226 HIS A O 1
ATOM 1845 N N . LEU A 1 227 ? -9.960 3.086 -6.190 1.00 86.44 227 LEU A N 1
ATOM 1846 C CA . LEU A 1 227 ? -9.595 3.595 -4.872 1.00 86.44 227 LEU A CA 1
ATOM 1847 C C . LEU A 1 227 ? -9.152 2.461 -3.942 1.00 86.44 227 LEU A C 1
ATOM 1849 O O . LEU A 1 227 ? -9.207 1.273 -4.256 1.00 86.44 227 LEU A O 1
ATOM 1853 N N . ARG A 1 228 ? -8.707 2.853 -2.751 1.00 87.19 228 ARG A N 1
ATOM 1854 C CA . ARG A 1 228 ? -8.324 1.946 -1.675 1.00 87.19 228 ARG A CA 1
ATOM 1855 C C . ARG A 1 228 ? -9.041 2.339 -0.400 1.00 87.19 228 ARG A C 1
ATOM 1857 O O . ARG A 1 228 ? -9.080 3.527 -0.061 1.00 87.19 228 ARG A O 1
ATOM 1864 N N . ALA A 1 229 ? -9.548 1.324 0.282 1.00 89.56 229 ALA A N 1
ATOM 1865 C CA . ALA A 1 229 ? -10.034 1.415 1.637 1.00 89.56 229 ALA A CA 1
ATOM 1866 C C . ALA A 1 229 ? -8.982 1.006 2.659 1.00 89.56 229 ALA A C 1
ATOM 1868 O O . ALA A 1 229 ? -8.205 0.080 2.410 1.00 89.56 229 ALA A O 1
ATOM 1869 N N . ASP A 1 230 ? -9.003 1.644 3.827 1.00 89.88 230 ASP A N 1
ATOM 1870 C CA . ASP A 1 230 ? -8.095 1.273 4.913 1.00 89.88 230 ASP A CA 1
ATOM 1871 C C . ASP A 1 230 ? -8.404 -0.149 5.386 1.00 89.88 230 ASP A C 1
ATOM 1873 O O . ASP A 1 230 ? -7.523 -1.010 5.412 1.00 89.88 230 ASP A O 1
ATOM 1877 N N . ILE A 1 231 ? -9.665 -0.433 5.721 1.00 92.56 231 ILE A N 1
ATOM 1878 C CA . ILE A 1 231 ? -10.084 -1.733 6.248 1.00 92.56 231 ILE A CA 1
ATOM 1879 C C . ILE A 1 231 ? -11.408 -2.151 5.611 1.00 92.56 231 ILE A C 1
ATOM 1881 O O . ILE A 1 231 ? -12.362 -1.379 5.574 1.00 92.56 231 ILE A O 1
ATOM 1885 N N . PHE A 1 232 ? -11.486 -3.400 5.165 1.00 94.19 232 PHE A N 1
ATOM 1886 C CA . PHE A 1 232 ? -12.712 -4.026 4.682 1.00 94.19 232 PHE A CA 1
ATOM 1887 C C . PHE A 1 232 ? -13.025 -5.290 5.481 1.00 94.19 232 PHE A C 1
ATOM 1889 O O . PHE A 1 232 ? -12.126 -6.076 5.786 1.00 94.19 232 PHE A O 1
ATOM 1896 N N . ILE A 1 233 ? -14.298 -5.472 5.828 1.00 94.38 233 ILE A N 1
ATOM 1897 C CA . ILE A 1 233 ? -14.821 -6.661 6.502 1.00 94.38 233 ILE A CA 1
ATOM 1898 C C . ILE A 1 233 ? -15.856 -7.309 5.582 1.00 94.38 233 ILE A C 1
ATOM 1900 O O . ILE A 1 233 ? -16.954 -6.770 5.408 1.00 94.38 233 ILE A O 1
ATOM 1904 N N . GLU A 1 234 ? -15.503 -8.458 5.009 1.00 91.25 234 GLU A N 1
ATOM 1905 C CA . GLU A 1 234 ? -16.255 -9.102 3.926 1.00 91.25 234 GLU A CA 1
ATOM 1906 C C . GLU A 1 234 ? -17.669 -9.513 4.353 1.00 91.25 234 GLU A C 1
ATOM 1908 O O . GLU A 1 234 ? -18.655 -9.130 3.728 1.00 91.25 234 GLU A O 1
ATOM 1913 N N . GLU A 1 235 ? -17.801 -10.198 5.487 1.00 93.75 235 GLU A N 1
ATOM 1914 C CA . GLU A 1 235 ? -19.077 -10.720 5.990 1.00 93.75 235 GLU A CA 1
ATOM 1915 C C . GLU A 1 235 ? -20.070 -9.616 6.370 1.00 93.75 235 GLU A C 1
ATOM 1917 O O . GLU A 1 235 ? -21.272 -9.862 6.500 1.00 93.75 235 GLU A O 1
ATOM 1922 N N . LEU A 1 236 ? -19.575 -8.393 6.565 1.00 93.25 236 LEU A N 1
ATOM 1923 C CA . LEU A 1 236 ? -20.389 -7.220 6.857 1.00 93.25 236 LEU A CA 1
ATOM 1924 C C . LEU A 1 236 ? -20.610 -6.331 5.631 1.00 93.25 236 LEU A C 1
ATOM 1926 O O . LEU A 1 236 ? -21.396 -5.390 5.734 1.00 93.25 236 LEU A O 1
ATOM 1930 N N . ASN A 1 237 ? -19.934 -6.603 4.506 1.00 92.81 237 ASN A N 1
ATOM 1931 C CA . ASN A 1 237 ? -19.804 -5.684 3.372 1.00 92.81 237 ASN A CA 1
ATOM 1932 C C . ASN A 1 237 ? -19.469 -4.262 3.848 1.00 92.81 237 ASN A C 1
ATOM 1934 O O . ASN A 1 237 ? -20.127 -3.296 3.465 1.00 92.81 237 ASN A O 1
ATOM 1938 N N . LEU A 1 238 ? -18.503 -4.147 4.764 1.00 95.19 238 LEU A N 1
ATOM 1939 C CA . LEU A 1 238 ? -18.260 -2.922 5.519 1.00 95.19 238 LEU A CA 1
ATOM 1940 C C . LEU A 1 238 ? -16.846 -2.401 5.294 1.00 95.19 238 LEU A C 1
ATOM 1942 O O . LEU A 1 238 ? -15.865 -3.079 5.594 1.00 95.19 238 LEU A O 1
ATOM 1946 N N . VAL A 1 239 ? -16.772 -1.158 4.841 1.00 95.00 239 VAL A N 1
ATOM 1947 C CA . VAL A 1 239 ? -15.560 -0.358 4.727 1.00 95.00 239 VAL A CA 1
ATOM 1948 C C . VAL A 1 239 ? -15.404 0.505 5.974 1.00 95.00 239 VAL A C 1
ATOM 1950 O O . VAL A 1 239 ? -16.356 1.135 6.442 1.00 95.00 239 VAL A O 1
ATOM 1953 N N . ILE A 1 240 ? -14.191 0.536 6.514 1.00 94.31 240 ILE A N 1
ATOM 1954 C CA . ILE A 1 240 ? -13.805 1.367 7.648 1.00 94.31 240 ILE A CA 1
ATOM 1955 C C . ILE A 1 240 ? -12.593 2.205 7.244 1.00 94.31 240 ILE A C 1
ATOM 1957 O O . ILE A 1 240 ? -11.603 1.668 6.754 1.00 94.31 240 ILE A O 1
ATOM 1961 N N . GLU A 1 241 ? -12.682 3.508 7.491 1.00 91.88 241 GLU A N 1
ATOM 1962 C CA . GLU A 1 241 ? -11.685 4.523 7.136 1.00 91.88 241 GLU A CA 1
ATOM 1963 C C . GLU A 1 241 ? -11.237 5.286 8.379 1.00 91.88 241 GLU A C 1
ATOM 1965 O O . GLU A 1 241 ? -12.074 5.699 9.188 1.00 91.88 241 GLU A O 1
ATOM 1970 N N . TYR A 1 242 ? -9.937 5.530 8.519 1.00 89.81 242 TYR A N 1
ATOM 1971 C CA . TYR A 1 242 ? -9.407 6.424 9.540 1.00 89.81 242 TYR A CA 1
ATOM 1972 C C . TYR A 1 242 ? -9.075 7.796 8.944 1.00 89.81 242 TYR A C 1
ATOM 1974 O O . TYR A 1 242 ? -8.314 7.928 7.993 1.00 89.81 242 TYR A O 1
ATOM 1982 N N . GLN A 1 243 ? -9.630 8.849 9.538 1.00 87.38 243 GLN A N 1
ATOM 1983 C CA . GLN A 1 243 ? -9.584 10.210 9.013 1.00 87.38 243 GLN A CA 1
ATOM 1984 C C . GLN A 1 243 ? -8.718 11.088 9.917 1.00 87.38 243 GLN A C 1
ATOM 1986 O O . GLN A 1 243 ? -9.127 11.568 10.981 1.00 87.38 243 GLN A O 1
ATOM 1991 N N . GLY A 1 244 ? -7.480 11.297 9.477 1.00 84.44 244 GLY A N 1
ATOM 1992 C CA . GLY A 1 244 ? -6.512 12.160 10.144 1.00 84.44 244 GLY A CA 1
ATOM 1993 C C . GLY A 1 244 ? -6.806 13.656 10.056 1.00 84.44 244 GLY A C 1
ATOM 1994 O O . GLY A 1 244 ? -7.685 14.100 9.324 1.00 84.44 244 GLY A O 1
ATOM 1995 N N . ARG A 1 245 ? -5.971 14.470 10.721 1.00 82.81 245 ARG A N 1
ATOM 1996 C CA . ARG A 1 245 ? -6.049 15.948 10.659 1.00 82.81 245 ARG A CA 1
ATOM 1997 C C . ARG A 1 245 ? -6.016 16.508 9.233 1.00 82.81 245 ARG A C 1
ATOM 1999 O O . ARG A 1 245 ? -6.672 17.510 8.975 1.00 82.81 245 ARG A O 1
ATOM 2006 N N . GLN A 1 246 ? -5.298 15.846 8.328 1.00 77.56 246 GLN A N 1
ATOM 2007 C CA . GLN A 1 246 ? -5.178 16.223 6.916 1.00 77.56 246 GLN A CA 1
ATOM 2008 C C . GLN A 1 246 ? -6.505 16.236 6.143 1.00 77.56 246 GLN A C 1
ATOM 2010 O O . GLN A 1 246 ? -6.585 16.907 5.125 1.00 77.56 246 GLN A O 1
ATOM 2015 N N . HIS A 1 247 ? -7.549 15.551 6.629 1.00 78.81 247 HIS A N 1
ATOM 2016 C CA . HIS A 1 247 ? -8.890 15.606 6.029 1.00 78.81 247 HIS A CA 1
ATOM 2017 C C . HIS A 1 247 ? -9.672 16.867 6.432 1.00 78.81 247 HIS A C 1
ATOM 2019 O O . HIS A 1 247 ? -10.663 17.221 5.798 1.00 78.81 247 HIS A O 1
ATOM 2025 N N . PHE A 1 248 ? -9.235 17.570 7.483 1.00 78.75 248 PHE A N 1
ATOM 2026 C CA . PHE A 1 248 ? -9.959 18.704 8.069 1.00 78.75 248 PHE A CA 1
ATOM 2027 C C . PHE A 1 248 ? -9.212 20.031 7.940 1.00 78.75 248 PHE A C 1
ATOM 2029 O O . PHE A 1 248 ? -9.814 21.094 8.091 1.00 78.75 248 PHE A O 1
ATOM 2036 N N . SER A 1 249 ? -7.895 20.002 7.746 1.00 77.00 249 SER A N 1
ATOM 2037 C CA . SER A 1 249 ? -7.066 21.205 7.711 1.00 77.00 249 SER A CA 1
ATOM 2038 C C . SER A 1 249 ? -5.881 21.027 6.767 1.00 77.00 249 SER A C 1
ATOM 2040 O O . SER A 1 249 ? -5.311 19.933 6.722 1.00 77.00 249 SER A O 1
ATOM 2042 N N . PRO A 1 250 ? -5.487 22.088 6.040 1.00 78.38 250 PRO A N 1
ATOM 2043 C CA . PRO A 1 250 ? -4.363 22.023 5.123 1.00 78.38 250 PRO A CA 1
ATOM 2044 C C . PRO A 1 250 ? -3.067 21.782 5.896 1.00 78.38 250 PRO A C 1
ATOM 2046 O O . PRO A 1 250 ? -2.840 22.340 6.973 1.00 78.38 250 PRO A O 1
ATOM 2049 N N . ILE A 1 251 ? -2.198 20.955 5.323 1.00 77.25 251 ILE A N 1
ATOM 2050 C CA . ILE A 1 251 ? -0.872 20.673 5.868 1.00 77.25 251 ILE A CA 1
ATOM 2051 C C . ILE A 1 251 ? 0.151 21.177 4.858 1.00 77.25 251 ILE A C 1
ATOM 2053 O O . ILE A 1 251 ? 0.209 20.687 3.733 1.00 77.25 251 ILE A O 1
ATOM 2057 N N . SER A 1 252 ? 0.944 22.175 5.261 1.00 75.75 252 SER A N 1
ATOM 2058 C CA . SER A 1 252 ? 1.862 22.897 4.364 1.00 75.75 252 SER A CA 1
ATOM 2059 C C . SER A 1 252 ? 2.788 21.950 3.590 1.00 75.75 252 SER A C 1
ATOM 2061 O O . SER A 1 252 ? 2.791 21.959 2.362 1.00 75.75 252 SER A O 1
ATOM 2063 N N . PHE A 1 253 ? 3.466 21.033 4.290 1.00 73.25 253 PHE A N 1
ATOM 2064 C CA . PHE A 1 253 ? 4.368 20.054 3.669 1.00 73.25 253 PHE A CA 1
ATOM 2065 C C . PHE A 1 253 ? 3.645 18.992 2.818 1.00 73.25 253 PHE A C 1
ATOM 2067 O O . PHE A 1 253 ? 4.283 18.193 2.151 1.00 73.25 253 PHE A O 1
ATOM 2074 N N . MET A 1 254 ? 2.314 18.936 2.838 1.00 73.12 254 MET A N 1
ATOM 2075 C CA . MET A 1 254 ? 1.540 18.031 1.986 1.00 73.12 254 MET A CA 1
ATOM 2076 C C . MET A 1 254 ? 0.942 18.749 0.774 1.00 73.12 254 MET A C 1
ATOM 2078 O O . MET A 1 254 ? 0.135 18.158 0.073 1.00 73.12 254 MET A O 1
ATOM 2082 N N . GLY A 1 255 ? 1.311 20.006 0.508 1.00 74.69 255 GLY A N 1
ATOM 2083 C CA . GLY A 1 255 ? 0.746 20.796 -0.593 1.00 74.69 255 GLY A CA 1
ATOM 2084 C C . GLY A 1 255 ? -0.452 21.662 -0.195 1.00 74.69 255 GLY A C 1
ATOM 2085 O O . GLY A 1 255 ? -1.179 22.135 -1.066 1.00 74.69 255 GLY A O 1
ATOM 2086 N N . GLY A 1 256 ? -0.666 21.879 1.109 1.00 82.44 256 GLY A N 1
ATOM 2087 C CA . GLY A 1 256 ? -1.606 22.874 1.624 1.00 82.44 256 GLY A CA 1
ATOM 2088 C C . GLY A 1 256 ? -3.055 22.651 1.181 1.00 82.44 256 GLY A C 1
ATOM 2089 O O . GLY A 1 256 ? -3.586 21.544 1.291 1.00 82.44 256 GLY A O 1
ATOM 2090 N N . ASP A 1 257 ? -3.699 23.719 0.712 1.00 82.81 257 ASP A N 1
ATOM 2091 C CA . ASP A 1 257 ? -5.123 23.723 0.356 1.00 82.81 257 ASP A CA 1
ATOM 2092 C C . ASP A 1 257 ? -5.440 22.844 -0.860 1.00 82.81 257 ASP A C 1
ATOM 2094 O O . ASP A 1 257 ? -6.464 22.164 -0.880 1.00 82.81 257 ASP A O 1
ATOM 2098 N N . GLU A 1 258 ? -4.548 22.785 -1.853 1.00 83.25 258 GLU A N 1
ATOM 2099 C CA . GLU A 1 258 ? -4.769 21.957 -3.044 1.00 83.25 258 GLU A CA 1
ATOM 2100 C C . GLU A 1 258 ? -4.835 20.467 -2.696 1.00 83.25 258 GLU A C 1
ATOM 2102 O O . GLU A 1 258 ? -5.650 19.724 -3.245 1.00 83.25 258 GLU A O 1
ATOM 2107 N N . ALA A 1 259 ? -3.982 20.019 -1.773 1.00 81.19 259 ALA A N 1
ATOM 2108 C CA . ALA A 1 259 ? -3.991 18.639 -1.305 1.00 81.19 259 ALA A CA 1
ATOM 2109 C C . ALA A 1 259 ? -5.239 18.323 -0.481 1.00 81.19 259 ALA A C 1
ATOM 2111 O O . ALA A 1 259 ? -5.825 17.255 -0.653 1.00 81.19 259 ALA A O 1
ATOM 2112 N N . LEU A 1 260 ? -5.690 19.265 0.353 1.00 84.25 260 LEU A N 1
ATOM 2113 C CA . LEU A 1 260 ? -6.940 19.130 1.095 1.00 84.25 260 LEU A CA 1
ATOM 2114 C C . LEU A 1 260 ? -8.145 18.983 0.150 1.00 84.25 260 LEU A C 1
ATOM 2116 O O . LEU A 1 260 ? -8.994 18.122 0.373 1.00 84.25 260 LEU A O 1
ATOM 2120 N N . GLU A 1 261 ? -8.217 19.773 -0.922 1.00 87.00 261 GLU A N 1
ATOM 2121 C CA . GLU A 1 261 ? -9.297 19.659 -1.912 1.00 87.00 261 GLU A CA 1
ATOM 2122 C C . GLU A 1 261 ? -9.256 18.325 -2.675 1.00 87.00 261 GLU A C 1
ATOM 2124 O O . GLU A 1 261 ? -10.300 17.698 -2.868 1.00 87.00 261 GLU A O 1
ATOM 2129 N N . ARG A 1 262 ? -8.065 17.821 -3.032 1.00 85.94 262 ARG A N 1
ATOM 2130 C CA . ARG A 1 262 ? -7.924 16.475 -3.623 1.00 85.94 262 ARG A CA 1
ATOM 2131 C C . ARG A 1 262 ? -8.402 15.374 -2.675 1.00 85.94 262 ARG A C 1
ATOM 2133 O O . ARG A 1 262 ? -9.082 14.451 -3.120 1.00 85.94 262 ARG A O 1
ATOM 2140 N N . ILE A 1 263 ? -8.080 15.479 -1.385 1.00 85.81 263 ILE A N 1
ATOM 2141 C CA . ILE A 1 263 ? -8.537 14.534 -0.357 1.00 85.81 263 ILE A CA 1
ATOM 2142 C C . ILE A 1 263 ? -10.069 14.544 -0.265 1.00 85.81 263 ILE A C 1
ATOM 2144 O O . ILE A 1 263 ? -10.686 13.487 -0.372 1.00 85.81 263 ILE A O 1
ATOM 2148 N N . LYS A 1 264 ? -10.699 15.723 -0.173 1.00 88.19 264 LYS A N 1
ATOM 2149 C CA . LYS A 1 264 ? -12.168 15.846 -0.124 1.00 88.19 264 LYS A CA 1
ATOM 2150 C C . LYS A 1 264 ? -12.854 15.265 -1.361 1.00 88.19 264 LYS A C 1
ATOM 2152 O O . LYS A 1 264 ? -13.886 14.607 -1.235 1.00 88.19 264 LYS A O 1
ATOM 2157 N N . LEU A 1 265 ? -12.301 15.508 -2.553 1.00 89.19 265 LEU A N 1
ATOM 2158 C CA . LEU A 1 265 ? -12.836 14.952 -3.797 1.00 89.19 265 LEU A CA 1
ATOM 2159 C C . LEU A 1 265 ? -12.795 13.418 -3.778 1.00 89.19 265 LEU A C 1
ATOM 2161 O O . LEU A 1 265 ? -13.783 12.772 -4.120 1.00 89.19 265 LEU A O 1
ATOM 2165 N N . ARG A 1 266 ? -11.681 12.849 -3.309 1.00 86.81 266 ARG A N 1
ATOM 2166 C CA . ARG A 1 266 ? -11.487 11.401 -3.184 1.00 86.81 266 ARG A CA 1
ATOM 2167 C C . ARG A 1 266 ? -12.414 10.775 -2.140 1.00 86.81 266 ARG A C 1
ATOM 2169 O O . ARG A 1 266 ? -12.945 9.693 -2.374 1.00 86.81 266 ARG A O 1
ATOM 2176 N N . ASP A 1 267 ? -12.639 11.447 -1.011 1.00 88.88 267 ASP A N 1
ATOM 2177 C CA . ASP A 1 267 ? -13.593 10.993 0.007 1.00 88.88 267 ASP A CA 1
ATOM 2178 C C . ASP A 1 267 ? -15.025 10.973 -0.552 1.00 88.88 267 ASP A C 1
ATOM 2180 O O . ASP A 1 267 ? -15.763 10.013 -0.324 1.00 88.88 267 ASP A O 1
ATOM 2184 N N . LYS A 1 268 ? -15.405 11.980 -1.352 1.00 92.38 268 LYS A N 1
ATOM 2185 C CA . LYS A 1 268 ? -16.707 12.018 -2.033 1.00 92.38 268 LYS A CA 1
ATOM 2186 C C . LYS A 1 268 ? -16.869 10.861 -3.023 1.00 92.38 268 LYS A C 1
ATOM 2188 O O . LYS A 1 268 ? -17.875 10.159 -2.981 1.00 92.38 268 LYS A O 1
ATOM 2193 N N . GLU A 1 269 ? -15.879 10.641 -3.880 1.00 92.44 269 GLU A N 1
ATOM 2194 C CA . GLU A 1 269 ? -15.883 9.535 -4.843 1.00 92.44 269 GLU A CA 1
ATOM 2195 C C . GLU A 1 269 ? -15.957 8.172 -4.137 1.00 92.44 269 GLU A C 1
ATOM 2197 O O . GLU A 1 269 ? -16.717 7.291 -4.539 1.00 92.44 269 GLU A O 1
ATOM 2202 N N . LYS A 1 270 ? -15.255 8.014 -3.009 1.00 92.50 270 LYS A N 1
ATOM 2203 C CA . LYS A 1 270 ? -15.315 6.797 -2.189 1.00 92.50 270 LYS A CA 1
ATOM 2204 C C . LYS A 1 270 ? -16.722 6.520 -1.653 1.00 92.50 270 LYS A C 1
ATOM 2206 O O . LYS A 1 270 ? -17.150 5.365 -1.661 1.00 92.50 270 LYS A O 1
ATOM 2211 N N . VAL A 1 271 ? -17.452 7.551 -1.220 1.00 92.56 271 VAL A N 1
ATOM 2212 C CA . VAL A 1 271 ? -18.861 7.420 -0.805 1.00 92.56 271 VAL A CA 1
ATOM 2213 C C . VAL A 1 271 ? -19.724 6.925 -1.968 1.00 92.56 271 VAL A C 1
ATOM 2215 O O . VAL A 1 271 ? -20.511 5.995 -1.789 1.00 92.56 271 VAL A O 1
ATOM 2218 N N . GLU A 1 272 ? -19.560 7.508 -3.157 1.00 93.19 272 GLU A N 1
ATOM 2219 C CA . GLU A 1 272 ? -20.312 7.132 -4.362 1.00 93.19 272 GLU A CA 1
ATOM 2220 C C . GLU A 1 272 ? -20.039 5.673 -4.766 1.00 93.19 272 GLU A C 1
ATOM 2222 O O . GLU A 1 272 ? -20.978 4.909 -5.006 1.00 93.19 272 GLU A O 1
ATOM 2227 N N . ILE A 1 273 ? -18.771 5.256 -4.745 1.00 92.00 273 ILE A N 1
ATOM 2228 C CA . ILE A 1 273 ? -18.340 3.880 -5.020 1.00 92.00 273 ILE A CA 1
ATOM 2229 C C . ILE A 1 273 ? -18.921 2.902 -3.992 1.00 92.00 273 ILE A C 1
ATOM 2231 O O . ILE A 1 273 ? -19.503 1.884 -4.371 1.00 92.00 273 ILE A O 1
ATOM 2235 N N . CYS A 1 274 ? -18.811 3.198 -2.693 1.00 92.06 274 CYS A N 1
ATOM 2236 C CA . CYS A 1 274 ? -19.361 2.326 -1.652 1.00 92.06 274 CYS A CA 1
ATOM 2237 C C . CYS A 1 274 ? -20.878 2.175 -1.807 1.00 92.06 274 CYS A C 1
ATOM 2239 O O . CYS A 1 274 ? -21.394 1.062 -1.733 1.00 92.06 274 CYS A O 1
ATOM 2241 N N . HIS A 1 275 ? -21.589 3.265 -2.103 1.00 91.38 275 HIS A N 1
ATOM 2242 C CA . HIS A 1 275 ? -23.023 3.220 -2.371 1.00 91.38 275 HIS A CA 1
ATOM 2243 C C . HIS A 1 275 ? -23.356 2.353 -3.597 1.00 91.38 275 HIS A C 1
ATOM 2245 O O . HIS A 1 275 ? -24.248 1.507 -3.523 1.00 91.38 275 HIS A O 1
ATOM 2251 N N . TYR A 1 276 ? -22.623 2.513 -4.704 1.00 90.25 276 TYR A N 1
ATOM 2252 C CA . TYR A 1 276 ? -22.809 1.723 -5.925 1.00 90.25 276 TYR A CA 1
ATOM 2253 C C . TYR A 1 276 ? -22.647 0.215 -5.679 1.00 90.25 276 TYR A C 1
ATOM 2255 O O . TYR A 1 276 ? -23.505 -0.575 -6.075 1.00 90.25 276 TYR A O 1
ATOM 2263 N N . TYR A 1 277 ? -21.599 -0.183 -4.951 1.00 90.19 277 TYR A N 1
ATOM 2264 C CA . TYR A 1 277 ? -21.340 -1.58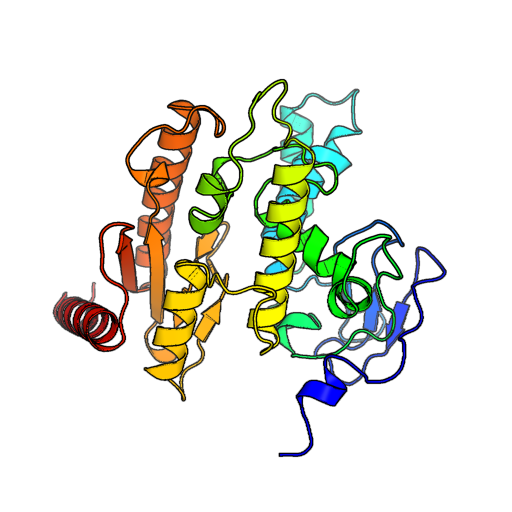4 -4.596 1.00 90.19 277 TYR A CA 1
ATOM 2265 C C . TYR A 1 277 ? -22.139 -2.075 -3.376 1.00 90.19 277 TYR A C 1
ATOM 2267 O O . TYR A 1 277 ? -21.955 -3.210 -2.938 1.00 90.19 277 TYR A O 1
ATOM 2275 N N . LYS A 1 278 ? -23.052 -1.254 -2.833 1.00 91.94 278 LYS A N 1
ATOM 2276 C CA . LYS A 1 278 ? -23.866 -1.560 -1.642 1.00 91.94 278 LYS A CA 1
ATOM 2277 C C . LYS A 1 278 ? -23.020 -1.938 -0.416 1.00 91.94 278 LYS A C 1
ATOM 2279 O O . LYS A 1 278 ? -23.412 -2.790 0.381 1.00 91.94 278 LYS A O 1
ATOM 2284 N N . LEU A 1 279 ? -21.872 -1.283 -0.269 1.00 92.19 279 LEU A N 1
ATOM 2285 C CA . LEU A 1 279 ? -20.976 -1.402 0.873 1.00 92.19 279 LEU A CA 1
ATOM 2286 C C . LEU A 1 279 ? -21.351 -0.371 1.943 1.00 92.19 279 LEU A C 1
ATOM 2288 O O . LEU A 1 279 ? -21.578 0.804 1.647 1.00 92.19 279 LEU A O 1
ATOM 2292 N N . GLY A 1 280 ? -21.382 -0.795 3.204 1.00 93.62 280 GLY A N 1
ATOM 2293 C CA . GLY A 1 280 ? -21.406 0.130 4.333 1.00 93.62 280 GLY A CA 1
ATOM 2294 C C . GLY A 1 280 ? -20.077 0.878 4.435 1.00 93.62 280 GLY A C 1
ATOM 2295 O O . GLY A 1 280 ? -19.031 0.308 4.138 1.00 93.62 280 GLY A O 1
ATOM 2296 N N . LEU A 1 281 ? -20.103 2.129 4.894 1.00 94.44 281 LEU A N 1
ATOM 2297 C CA . LEU A 1 281 ? -18.907 2.955 5.073 1.00 94.44 281 LEU A CA 1
ATOM 2298 C C . LEU A 1 281 ? -18.951 3.655 6.433 1.00 94.44 281 LEU A C 1
ATOM 2300 O O . LEU A 1 281 ? -19.922 4.342 6.748 1.00 94.44 281 LEU A O 1
ATOM 2304 N N . ILE A 1 282 ? -17.909 3.467 7.246 1.00 94.62 282 ILE A N 1
ATOM 2305 C CA . ILE A 1 282 ? -17.766 4.091 8.567 1.00 94.62 282 ILE A CA 1
ATOM 2306 C C . ILE A 1 282 ? -16.419 4.799 8.652 1.00 94.62 282 ILE A C 1
ATOM 2308 O O . ILE A 1 282 ? -15.373 4.203 8.416 1.00 94.62 282 ILE A O 1
ATOM 2312 N N . TYR A 1 283 ? -16.451 6.051 9.092 1.00 92.69 283 TYR A N 1
ATOM 2313 C CA . TYR A 1 283 ? -15.255 6.834 9.377 1.00 92.69 283 TYR A CA 1
ATOM 2314 C C . TYR A 1 283 ? -14.940 6.828 10.871 1.00 92.69 283 TYR A C 1
ATOM 2316 O O . TYR A 1 283 ? -15.857 6.916 11.686 1.00 92.69 283 TYR A O 1
ATOM 2324 N N . PHE A 1 284 ? -13.661 6.776 11.230 1.00 92.38 284 PHE A N 1
ATOM 2325 C CA . PHE A 1 284 ? -13.139 7.081 12.562 1.00 92.38 284 PHE A CA 1
ATOM 2326 C C . PHE A 1 284 ? -12.230 8.301 12.464 1.00 92.38 284 PHE A C 1
ATOM 2328 O O . PHE A 1 284 ? -11.232 8.265 11.750 1.00 92.38 284 PHE A O 1
ATOM 2335 N N . ASP A 1 285 ? -12.563 9.380 13.159 1.00 88.88 285 ASP A N 1
ATOM 2336 C CA . ASP A 1 285 ? -11.779 10.607 13.147 1.00 88.88 285 ASP A CA 1
ATOM 2337 C C . ASP A 1 285 ? -10.607 10.571 14.145 1.00 88.88 285 ASP A C 1
ATOM 2339 O O . ASP A 1 285 ? -10.545 9.765 15.075 1.00 88.88 285 ASP A O 1
ATOM 2343 N N . TYR A 1 286 ? -9.642 11.471 13.955 1.00 83.38 286 TYR A N 1
ATOM 2344 C CA . TYR A 1 286 ? -8.446 11.550 14.797 1.00 83.38 286 TYR A CA 1
ATOM 2345 C C . TYR A 1 286 ? -8.681 12.009 16.246 1.00 83.38 286 TYR A C 1
ATOM 2347 O O . TYR A 1 286 ? -7.752 11.946 17.056 1.00 83.38 286 TYR A O 1
ATOM 2355 N N . LYS A 1 287 ? -9.863 12.539 16.569 1.00 85.25 287 LYS A N 1
ATOM 2356 C CA . LYS A 1 287 ? -10.264 12.953 17.921 1.00 85.25 287 LYS A CA 1
ATOM 2357 C C . LYS A 1 287 ? -10.949 11.812 18.672 1.00 85.25 287 LYS A C 1
ATOM 2359 O O . LYS A 1 287 ? -11.061 11.890 19.895 1.00 85.25 287 LYS A O 1
ATOM 2364 N N . GLU A 1 288 ? -11.400 10.776 17.971 1.00 86.44 288 GLU A N 1
ATOM 2365 C CA . GLU A 1 288 ? -12.045 9.618 18.573 1.00 86.44 288 GLU A CA 1
ATOM 2366 C C . GLU A 1 288 ? -11.062 8.749 19.360 1.00 86.44 288 GLU A C 1
ATOM 2368 O O . GLU A 1 288 ? -9.966 8.398 18.912 1.00 86.44 288 GLU A O 1
ATOM 2373 N N . GLU A 1 289 ? -11.486 8.339 20.554 1.00 84.00 289 GLU A N 1
ATOM 2374 C CA . GLU A 1 289 ? -10.745 7.360 21.331 1.00 84.00 289 GLU A CA 1
ATOM 2375 C C . GLU A 1 289 ? -10.963 5.962 20.745 1.00 84.00 289 GLU A C 1
ATOM 2377 O O . GLU A 1 289 ? -12.067 5.412 20.778 1.00 84.00 289 GLU A O 1
ATOM 2382 N N .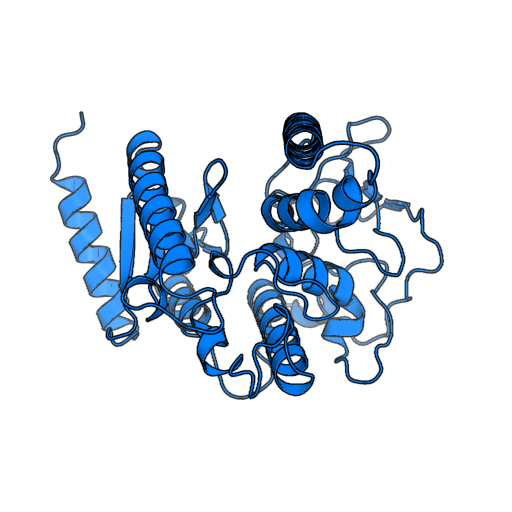 LEU A 1 290 ? -9.890 5.354 20.240 1.00 87.75 290 LEU A N 1
ATOM 2383 C CA . LEU A 1 290 ? -9.937 3.987 19.731 1.00 87.75 290 LEU A CA 1
ATOM 2384 C C . LEU A 1 290 ? -9.669 2.975 20.848 1.00 87.75 290 LEU A C 1
ATOM 2386 O O . LEU A 1 290 ? -8.516 2.742 21.227 1.00 87.75 290 LEU A O 1
ATOM 2390 N N . ASN A 1 291 ? -10.732 2.345 21.344 1.00 90.81 291 ASN A N 1
ATOM 2391 C CA . ASN A 1 291 ? -10.683 1.169 22.206 1.00 90.81 291 ASN A CA 1
ATOM 2392 C C . ASN A 1 291 ? -11.738 0.137 21.755 1.00 90.81 291 ASN A C 1
ATOM 2394 O O . ASN A 1 291 ? -12.601 0.427 20.928 1.00 90.81 291 ASN A O 1
ATOM 2398 N N . GLU A 1 292 ? -11.656 -1.097 22.259 1.00 91.56 292 GLU A N 1
ATOM 2399 C CA . GLU A 1 292 ? -12.546 -2.189 21.822 1.00 91.56 292 GLU A CA 1
ATOM 2400 C C . GLU A 1 292 ? -14.030 -1.871 22.014 1.00 91.56 292 GLU A C 1
ATOM 2402 O O . GLU A 1 292 ? -14.852 -2.253 21.182 1.00 91.56 292 GLU A O 1
ATOM 2407 N N . LYS A 1 293 ? -14.375 -1.155 23.089 1.00 92.69 293 LYS A N 1
ATOM 2408 C CA . LYS A 1 293 ? -15.757 -0.791 23.392 1.00 92.69 293 LYS A CA 1
ATOM 2409 C C . LYS A 1 293 ? -16.269 0.266 22.411 1.00 92.69 293 LYS A C 1
ATOM 2411 O O . LYS A 1 293 ? -17.286 0.023 21.766 1.00 92.69 293 LYS A O 1
ATOM 2416 N N . SER A 1 294 ? -15.552 1.382 22.257 1.00 93.31 294 SER A N 1
ATOM 2417 C CA . SER A 1 294 ? -15.963 2.493 21.386 1.00 93.31 294 SER A CA 1
ATOM 2418 C C . SER A 1 294 ? -16.078 2.064 19.921 1.00 93.31 294 SER A C 1
ATOM 2420 O O . SER A 1 294 ? -17.076 2.359 19.262 1.00 93.31 294 SER A O 1
ATOM 2422 N N . VAL A 1 295 ? -15.111 1.282 19.426 1.00 93.75 295 VAL A N 1
ATOM 2423 C CA . VAL A 1 295 ? -15.126 0.751 18.054 1.00 93.75 295 VAL A CA 1
ATOM 2424 C C . VAL A 1 295 ? -16.318 -0.184 17.843 1.00 93.75 295 VAL A C 1
ATOM 2426 O O . VAL A 1 295 ? -17.049 -0.039 16.861 1.00 93.75 295 VAL A O 1
ATOM 2429 N N . LYS A 1 296 ? -16.566 -1.115 18.776 1.00 93.25 296 LYS A N 1
ATOM 2430 C CA . LYS A 1 296 ? -17.692 -2.056 18.680 1.00 93.25 296 LYS A CA 1
ATOM 2431 C C . LYS A 1 296 ? -19.042 -1.344 18.695 1.00 93.25 296 LYS A C 1
ATOM 2433 O O . LYS A 1 296 ? -19.921 -1.699 17.909 1.00 93.25 296 LYS A O 1
ATOM 2438 N N . GLU A 1 297 ? -19.218 -0.368 19.583 1.00 93.31 297 GLU A N 1
ATOM 2439 C CA . GLU A 1 297 ? -20.450 0.419 19.691 1.00 93.31 297 GLU A CA 1
ATOM 2440 C C . GLU A 1 297 ? -20.724 1.178 18.392 1.00 93.31 297 GLU A C 1
ATOM 2442 O O . GLU A 1 297 ? -21.813 1.046 17.829 1.00 93.31 297 GLU A O 1
ATOM 2447 N N . LYS A 1 298 ? -19.718 1.879 17.850 1.00 94.12 298 LYS A N 1
ATOM 2448 C CA . LYS A 1 298 ? -19.861 2.631 16.599 1.00 94.12 298 LYS A CA 1
ATOM 2449 C C . LYS A 1 298 ? -20.219 1.732 15.417 1.00 94.12 298 LYS A C 1
ATOM 2451 O O . LYS A 1 298 ? -21.152 2.054 14.679 1.00 94.12 298 LYS A O 1
ATOM 2456 N N . ILE A 1 299 ? -19.536 0.594 15.254 1.00 93.31 299 ILE A N 1
ATOM 2457 C CA . ILE A 1 299 ? -19.849 -0.358 14.177 1.00 93.31 299 ILE A CA 1
ATOM 2458 C C . ILE A 1 299 ? -21.270 -0.911 14.346 1.00 93.31 299 ILE A C 1
ATOM 2460 O O . ILE A 1 299 ? -22.040 -0.928 13.389 1.00 93.31 299 ILE A O 1
ATOM 2464 N N . SER A 1 300 ? -21.657 -1.303 15.562 1.00 90.62 300 SER A N 1
ATOM 2465 C CA . SER A 1 300 ? -22.983 -1.880 15.828 1.00 90.62 300 SER A CA 1
ATOM 2466 C C . SER A 1 300 ? -24.120 -0.893 15.539 1.00 90.62 300 SER A C 1
ATOM 2468 O O . SER A 1 300 ? -25.108 -1.272 14.910 1.00 90.62 300 SER A O 1
ATOM 2470 N N . LEU A 1 301 ? -23.970 0.371 15.951 1.00 90.25 301 LEU A N 1
ATOM 2471 C CA . LEU A 1 301 ? -24.945 1.435 15.686 1.00 90.25 301 LEU A CA 1
ATOM 2472 C C . LEU A 1 301 ? -25.113 1.685 14.183 1.00 90.25 301 LEU A C 1
ATOM 2474 O O . LEU A 1 301 ? -26.237 1.736 13.688 1.00 90.25 301 LEU A O 1
ATOM 2478 N N . ASN A 1 302 ? -24.006 1.777 13.442 1.00 88.94 302 ASN A N 1
ATOM 2479 C CA . ASN A 1 302 ? -24.049 1.996 11.996 1.00 88.94 302 ASN A CA 1
ATOM 2480 C C . ASN A 1 302 ? -24.637 0.793 11.246 1.00 88.94 302 ASN A C 1
ATOM 2482 O O . ASN A 1 302 ? -25.461 0.976 10.358 1.00 88.94 302 ASN A O 1
ATOM 2486 N N . LEU A 1 303 ? -24.304 -0.441 11.636 1.00 85.75 303 LEU A N 1
ATOM 2487 C CA . LEU A 1 303 ? -24.909 -1.640 11.046 1.00 85.75 303 LEU A CA 1
ATOM 2488 C C . LEU A 1 303 ? -26.418 -1.726 11.309 1.00 85.75 303 LEU A C 1
ATOM 2490 O O . LEU A 1 303 ? -27.160 -2.199 10.449 1.00 85.75 303 LEU A O 1
ATOM 2494 N N . ALA A 1 304 ? -26.884 -1.284 12.480 1.00 78.69 304 ALA A N 1
ATOM 2495 C CA . ALA A 1 304 ? -28.313 -1.208 12.770 1.00 78.69 304 ALA A CA 1
ATOM 2496 C C . ALA A 1 304 ? -29.010 -0.189 11.856 1.00 78.69 304 ALA A C 1
ATOM 2498 O O . ALA A 1 304 ? -30.042 -0.508 11.273 1.00 78.69 304 ALA A O 1
ATOM 2499 N N . LEU A 1 305 ? -28.414 0.991 11.663 1.00 75.19 305 LEU A N 1
ATOM 2500 C CA . LEU A 1 305 ? -28.930 2.022 10.756 1.00 75.19 305 LEU A CA 1
ATOM 2501 C C . LEU A 1 305 ? -28.963 1.542 9.296 1.00 75.19 305 LEU A C 1
ATOM 2503 O O . LEU A 1 305 ? -29.978 1.704 8.623 1.00 75.19 305 LEU A O 1
ATOM 2507 N N . LEU A 1 306 ? -27.906 0.868 8.833 1.00 71.12 306 LEU A N 1
ATOM 2508 C CA . LEU A 1 306 ? -27.821 0.310 7.477 1.00 71.12 306 LEU A CA 1
ATOM 2509 C C . LEU A 1 306 ? -28.893 -0.759 7.201 1.00 71.12 306 LEU A C 1
ATOM 2511 O O . LEU A 1 306 ? -29.348 -0.889 6.070 1.00 71.12 306 LEU A O 1
ATOM 2515 N N . LYS A 1 307 ? -29.335 -1.506 8.223 1.00 64.38 307 LYS A N 1
ATOM 2516 C CA . LYS A 1 307 ? -30.420 -2.499 8.103 1.00 64.38 307 LYS A CA 1
ATOM 2517 C C . LYS A 1 307 ? -31.825 -1.887 8.092 1.00 64.38 307 LYS A C 1
ATOM 2519 O O . LYS A 1 307 ? -32.762 -2.570 7.686 1.00 64.38 307 LYS A O 1
ATOM 2524 N N . VAL A 1 308 ? -31.980 -0.648 8.562 1.00 52.12 308 VAL A N 1
ATOM 2525 C CA . VAL A 1 308 ? -33.271 0.061 8.647 1.00 52.12 308 VAL A CA 1
ATOM 2526 C C . VAL A 1 308 ? -33.559 0.875 7.380 1.00 52.12 308 VAL A C 1
ATOM 2528 O O . VAL A 1 308 ? -34.720 1.164 7.093 1.00 52.12 308 VAL A O 1
ATOM 2531 N N . LEU A 1 309 ? -32.538 1.209 6.585 1.00 45.78 309 LEU A N 1
ATOM 2532 C CA . LEU A 1 309 ? -32.730 1.896 5.310 1.00 45.78 309 LEU A CA 1
ATOM 2533 C C . LEU A 1 309 ? -33.458 0.977 4.307 1.00 45.78 309 LEU A C 1
ATOM 2535 O O . LEU A 1 309 ? -33.066 -0.185 4.151 1.00 45.78 309 LEU A O 1
ATOM 2539 N N . PRO A 1 310 ? -34.527 1.454 3.637 1.00 36.94 310 PRO A N 1
ATOM 2540 C CA . PRO A 1 310 ? -35.251 0.647 2.664 1.00 36.94 310 PRO A CA 1
ATOM 2541 C C . PRO A 1 310 ? -34.287 0.210 1.560 1.00 36.94 310 PRO A C 1
ATOM 2543 O O . PRO A 1 310 ? -33.572 1.035 0.993 1.00 36.94 310 PRO A O 1
ATOM 2546 N N . LYS A 1 311 ? -34.258 -1.096 1.271 1.00 42.28 311 LYS A N 1
ATOM 2547 C CA . LYS A 1 311 ? -33.524 -1.628 0.119 1.00 42.28 311 LYS A CA 1
ATOM 2548 C C . LYS A 1 311 ? -34.132 -1.010 -1.141 1.00 42.28 311 LYS A C 1
ATOM 2550 O O . LYS A 1 311 ? -35.274 -1.331 -1.467 1.00 42.28 311 LYS A O 1
ATOM 2555 N N . SER A 1 312 ? -33.392 -0.105 -1.778 1.00 40.09 312 SER A N 1
ATOM 2556 C CA . SER A 1 312 ? -33.700 0.439 -3.099 1.00 40.09 312 SER A CA 1
ATOM 2557 C C . SER A 1 312 ? -33.437 -0.574 -4.208 1.00 40.09 312 SER A C 1
ATOM 2559 O O . SER A 1 312 ? -32.498 -1.407 -4.084 1.00 40.09 312 SER A O 1
#

Sequence (312 aa):
MANLHSKIVPKDKIEALKSNDCITYEEELPFPIVHYPSRIGAFFGFQEYENSPISYCSCQRDGLVVYLNNEEFATFRYVPRSMQLALSADFMKNINFVDGLCHICNKACPKYGYGKTSDGTKFHSIYGNYIKGLAFSYGINPRGIVYSPELIPADIVSQLITCSYDDNKLDEQSRIDFFRYCENVIRFRMGYFAIGERWTTEIKLLTIIKKLYPNYTVIHQYPIDHLRADIFIEELNLVIEYQGRQHFSPISFMGGDEALERIKLRDKEKVEICHYYKLGLIYFDYKEELNEKSVKEKISLNLALLKVLPKS

Secondary structure (DSSP, 8-state):
---HHHHHS-SSPPPBP-SSS-EEE-TTSSS-EEEPPPTT--PPEEESSTTSPPEEEGGGHHHHHHHIIIIIGGG-TTS-HHHHHHHHHHHHHTSEEETT-SHHHHT---SSB----SS--HHHHHHHHHHHHHHHHTTB-TT-BBS-GGGS-HHHHTT---S--GGGB--HHHHHHHHHHHHHHHHHHTTPPPSSS---HHHHHHHHHHHH-TTS-EEEEEEETTEEEEEEEGGGTEEEEEE-GGGTS--GGGTHHHHHHHHHHHHHHHHHHHHHTT-EEEEEETTS---HHHHHHHHHHHHHHHHHS---

Foldseek 3Di:
DPPLVCQLQPPDAFAADDAQADWAAQPLFCQRTKTDHGLPAAFIWGHNDPPGDTAGAQLLLLLLLLCQLPPVLVVVVVDDSVVSNVVSVVVSVPHHYDHQGDCLSSLGFDNHFSADDPPDDSLCRGNVSNLQSVCSSQQAHLQQAGRALLSHDLQLVVVQPAPDLPRRGGDPRSSVSSSLVSSQVSCVSSVHHRDDDDDGPLSLLLVLVCVLCVPWDKDAQPDQPPDTAGIATDVLLETEHEAHPLCPAFDVSSPGPVSNVVNVVVVVVVVVSCVVVVGHYYYDYPVDDDDNVSSVVRVVVSSVVSVPPDDD

pLDDT: mean 87.08, std 11.57, range [36.53, 98.44]